Protein AF-A0A6N7AAR5-F1 (afdb_monomer_lite)

Sequence (302 aa):
MKKCPYCAELIQDEAVLCRYCGKNLPPKGDSALRIITADEFCKLPANYKPPTNDIEAIYQEQLATFQQGKWRECALPPRHGYIPRHYLDRVSLEEFLVLKEEMLRKCWEESDKTPDGMIDWLWANHSRWKNIAASDAFTALCISLGSFIRSTISSLYNRYLENLLESVLTVIPSESVMSSSSILESVEKAPAVREIPEVYRSTLIAEAKRLISMNTPYKVRKAASLAELMDEIDNLAVKIAGLLDKRHKKFSSNSPYSFIVEYTEIQKAVGEATKNDSRFSEGTRADLCLQVGKELKKRNYM

Foldseek 3Di:
DAAQPPPRDDDDQCDQADPPPRDGGDGHPCPVFPAQELVNQLDDPPPDAADVVLLVQLLVVLLVVLLVPCLLVLLDDPPDDDPDPPCPPPHDPVRLSVLLNVLSVVLCVPFPNALVRSLVVLVVCVVVQPDPSSNVSSVSSCVSSLCSDSVSSRVVLNVLLSVLSSLLLVVDDQPDQDDLVVSLVSSCVRPSLVVDPPSNNVSSSVVSNVSSVVSDDHDYRYDQPPVRLVVVLLVVLLVLLVVLVVVLVVVDPPDPLSQEDDLVNLLVSLCVSCVPPPVCDPVNSVVSSVSNVVNSVVVVHD

Radius of gyration: 29.67 Å; chains: 1; bounding box: 75×41×89 Å

pLDDT: mean 86.28, std 11.24, range [51.75, 98.25]

Secondary structure (DSSP, 8-state):
-EE-TTT--EE-TT-SB-TTT-PBPPPSS----EEEEHHHHHSPPTT----HHHHHHHHHHHHHHHHTTGGGGGGSPPTTS---TTSTTT--HHHHHHHHHHHHHHHHHHS-SSHHHHHHHHHHHGGG--SHHHHHHHHHHHHHHHTTSHHHHHHHHHHHHHHHHHHHHHHS-TT----HHHHHHHHHH-GGGGTS-HHHHHHHHHHHHHHHHHH-SEEEEPPPPHHHHHHHHHHHHHHHHHHHHHHHHHH-SS-TTTT---HHHHHHHHHHHHTT-TT--HHHHHHHHHHHHHHHHTTT--

Structure (mmCIF, N/CA/C/O backbone):
data_AF-A0A6N7AAR5-F1
#
_entry.id   AF-A0A6N7AAR5-F1
#
loop_
_atom_site.group_PDB
_atom_site.id
_atom_site.type_symbol
_atom_site.label_atom_id
_atom_site.label_alt_id
_atom_site.label_comp_id
_atom_site.label_asym_id
_atom_site.label_entity_id
_atom_site.label_seq_id
_atom_site.pdbx_PDB_ins_code
_atom_site.Cartn_x
_atom_site.Cartn_y
_atom_site.Cartn_z
_atom_site.occupancy
_atom_site.B_iso_or_equiv
_atom_site.auth_seq_id
_atom_site.auth_comp_id
_atom_site.auth_asym_id
_atom_site.auth_atom_id
_atom_site.pdbx_PDB_model_num
ATOM 1 N N . MET A 1 1 ? -40.688 -14.890 14.837 1.00 93.25 1 MET A N 1
ATOM 2 C CA . MET A 1 1 ? -40.134 -16.061 15.557 1.00 93.25 1 MET A CA 1
ATOM 3 C C . MET A 1 1 ? -38.811 -16.443 14.903 1.00 93.25 1 MET A C 1
ATOM 5 O O . MET A 1 1 ? -38.756 -16.479 13.678 1.00 93.25 1 MET A O 1
ATOM 9 N N . LYS A 1 2 ? -37.763 -16.747 15.681 1.00 93.62 2 LYS A N 1
ATOM 10 C CA . LYS A 1 2 ? -36.434 -17.163 15.182 1.00 93.62 2 LYS A CA 1
ATOM 11 C C . LYS A 1 2 ? -36.021 -18.497 15.800 1.00 93.62 2 LYS A C 1
ATOM 13 O O . LYS A 1 2 ? -36.508 -18.856 16.870 1.00 93.62 2 LYS A O 1
ATOM 18 N N . LYS A 1 3 ? -35.100 -19.221 15.161 1.00 96.38 3 LYS A N 1
ATOM 19 C CA . LYS A 1 3 ? -34.445 -20.378 15.789 1.00 96.38 3 LYS A CA 1
ATOM 20 C C . LYS A 1 3 ? -33.318 -19.912 16.706 1.00 96.38 3 LYS A C 1
ATOM 22 O O . LYS A 1 3 ? -32.538 -19.032 16.343 1.00 96.38 3 LYS A O 1
ATOM 27 N N . CYS A 1 4 ? -33.223 -20.508 17.888 1.00 96.25 4 CYS A N 1
ATOM 28 C CA . CYS A 1 4 ? -32.074 -20.343 18.767 1.00 96.25 4 CYS A CA 1
ATOM 29 C C . CYS A 1 4 ? -30.818 -20.918 18.081 1.00 96.25 4 CYS A C 1
ATOM 31 O O . CYS A 1 4 ? -30.840 -22.088 17.700 1.00 96.25 4 CYS A O 1
ATOM 33 N N . PRO A 1 5 ? -29.705 -20.170 17.962 1.00 94.38 5 PRO A N 1
ATOM 34 C CA . PRO A 1 5 ? -28.485 -20.663 17.313 1.00 94.38 5 PRO A CA 1
ATOM 35 C C . PRO A 1 5 ? -27.789 -21.784 18.101 1.00 94.38 5 PRO A C 1
ATOM 37 O O . PRO A 1 5 ? -26.930 -22.468 17.559 1.00 94.38 5 PRO A O 1
ATOM 40 N N . TYR A 1 6 ? -28.148 -21.981 19.374 1.00 96.62 6 TYR A N 1
ATOM 41 C CA . TYR A 1 6 ? -27.496 -22.961 20.244 1.00 96.62 6 TYR A CA 1
ATOM 42 C C . TYR A 1 6 ? -28.256 -24.278 20.390 1.00 96.62 6 TYR A C 1
ATOM 44 O O . TYR A 1 6 ? -27.624 -25.309 20.586 1.00 96.62 6 TYR A O 1
ATOM 52 N N . CYS A 1 7 ? -29.591 -24.251 20.361 1.00 97.50 7 CYS A N 1
ATOM 53 C CA . CYS A 1 7 ? -30.420 -25.450 20.543 1.00 97.50 7 CYS A CA 1
ATOM 54 C C . CYS A 1 7 ? -31.485 -25.640 19.457 1.00 97.50 7 CYS A C 1
ATOM 56 O O . CYS A 1 7 ? -32.299 -26.544 19.569 1.00 97.50 7 CYS A O 1
ATOM 58 N N . ALA A 1 8 ? -31.505 -24.789 18.426 1.00 97.19 8 ALA A N 1
ATOM 59 C CA . ALA A 1 8 ? -32.434 -24.825 17.292 1.00 97.19 8 ALA A CA 1
ATOM 60 C C . ALA A 1 8 ? -33.934 -24.642 17.612 1.00 97.19 8 ALA A C 1
ATOM 62 O O . ALA A 1 8 ? -34.737 -24.558 16.681 1.00 97.19 8 ALA A O 1
ATOM 63 N N . GLU A 1 9 ? -34.307 -24.494 18.883 1.00 98.25 9 GLU A N 1
ATOM 64 C CA . GLU A 1 9 ? -35.688 -24.253 19.302 1.00 98.25 9 GLU A CA 1
ATOM 65 C C . GLU A 1 9 ? -36.250 -22.915 18.814 1.00 98.25 9 GLU A C 1
ATOM 67 O O . GLU A 1 9 ? -35.534 -21.912 18.712 1.00 98.25 9 GLU A O 1
ATOM 72 N N . LEU A 1 10 ? -37.559 -22.888 18.552 1.00 97.75 10 LEU A N 1
ATOM 73 C CA . LEU A 1 10 ? -38.273 -21.684 18.135 1.00 97.75 10 LEU A CA 1
ATOM 74 C C . LEU A 1 10 ? -38.530 -20.765 19.333 1.00 97.75 10 LEU A C 1
ATOM 76 O O . LEU A 1 10 ? -39.207 -21.123 20.297 1.00 97.75 10 LEU A O 1
ATOM 80 N N . ILE A 1 11 ? -38.001 -19.552 19.246 1.00 96.88 11 ILE A N 1
ATOM 81 C CA . ILE A 1 11 ? -38.070 -18.512 20.273 1.00 96.88 11 ILE A CA 1
ATOM 82 C C . ILE A 1 11 ? -38.647 -17.219 19.682 1.00 96.88 11 ILE A C 1
ATOM 84 O O . ILE A 1 11 ? -38.654 -17.022 18.461 1.00 96.88 11 ILE A O 1
ATOM 88 N N . GLN A 1 12 ? -39.124 -16.326 20.553 1.00 96.12 12 GLN A N 1
ATOM 89 C CA . GLN A 1 12 ? -39.569 -15.000 20.126 1.00 96.12 12 GLN A CA 1
ATOM 90 C C . GLN A 1 12 ? -38.411 -14.186 19.550 1.00 96.12 12 GLN A C 1
ATOM 92 O O . GLN A 1 12 ? -37.235 -14.421 19.848 1.00 96.12 12 GLN A O 1
ATOM 97 N N . ASP A 1 13 ? -38.748 -13.248 18.676 1.00 91.56 13 ASP A N 1
ATOM 98 C CA . ASP A 1 13 ? -37.753 -12.445 17.982 1.00 91.56 13 ASP A CA 1
ATOM 99 C C . ASP A 1 13 ? -37.036 -11.511 18.955 1.00 91.56 13 ASP A C 1
ATOM 101 O O . ASP A 1 13 ? -35.810 -11.435 18.955 1.00 91.56 13 ASP A O 1
ATOM 105 N N . GLU A 1 14 ? -37.772 -10.942 19.892 1.00 92.31 14 GLU A N 1
ATOM 106 C CA . GLU A 1 14 ? -37.289 -10.016 20.910 1.00 92.31 14 GLU A CA 1
ATOM 107 C C . GLU A 1 14 ? -36.557 -10.727 22.066 1.00 92.31 14 GLU A C 1
ATOM 109 O O . GLU A 1 14 ? -36.054 -10.079 22.981 1.00 92.31 14 GLU A O 1
ATOM 114 N N . ALA A 1 15 ? -36.465 -12.064 22.052 1.00 93.94 15 ALA A N 1
ATOM 115 C CA . ALA A 1 15 ? -35.818 -12.816 23.122 1.00 93.94 15 ALA A CA 1
ATOM 116 C C . ALA A 1 15 ? -34.311 -12.500 23.212 1.00 93.94 15 ALA A C 1
ATOM 118 O O . ALA A 1 15 ? -33.563 -12.696 22.243 1.00 93.94 15 ALA A O 1
ATOM 119 N N . VAL A 1 16 ? -33.882 -12.084 24.411 1.00 94.12 16 VAL A N 1
ATOM 120 C CA . VAL A 1 16 ? -32.474 -11.886 24.818 1.00 94.12 16 VAL A CA 1
ATOM 121 C C . VAL A 1 16 ? -31.848 -13.141 25.432 1.00 94.12 16 VAL A C 1
ATOM 123 O O . VAL A 1 16 ? -30.638 -13.324 25.369 1.00 94.12 16 VAL A O 1
ATOM 126 N N . LEU A 1 17 ? -32.667 -14.050 25.964 1.00 96.69 17 LEU A N 1
ATOM 127 C CA . LEU A 1 17 ? -32.253 -15.331 26.535 1.00 96.69 17 LEU A CA 1
ATOM 128 C C . LEU A 1 17 ? -33.124 -16.445 25.949 1.00 96.69 17 LEU A C 1
ATOM 130 O O . LEU A 1 17 ? -34.341 -16.295 25.818 1.00 96.69 17 LEU A O 1
ATOM 134 N N . CYS A 1 18 ? -32.525 -17.580 25.593 1.00 97.56 18 CYS A N 1
ATOM 135 C CA . CYS A 1 18 ? -33.296 -18.738 25.160 1.00 97.56 18 CYS A CA 1
ATOM 136 C C . CYS A 1 18 ? -33.948 -19.424 26.367 1.00 97.56 18 CYS A C 1
ATOM 138 O O . CYS A 1 18 ? -33.247 -19.979 27.209 1.00 97.56 18 CYS A O 1
ATOM 140 N N . ARG A 1 19 ? -35.286 -19.477 26.407 1.00 97.62 19 ARG A N 1
ATOM 141 C CA . ARG A 1 19 ? -36.030 -20.159 27.485 1.00 97.62 19 ARG A CA 1
ATOM 142 C C . ARG A 1 19 ? -35.740 -21.660 27.616 1.00 97.62 19 ARG A C 1
ATOM 144 O O . ARG A 1 19 ? -36.030 -22.233 28.654 1.00 97.62 19 ARG A O 1
ATOM 151 N N . TYR A 1 20 ? -35.215 -22.290 26.563 1.00 97.81 20 TYR A N 1
ATOM 152 C CA . TYR A 1 20 ? -34.985 -23.736 26.525 1.00 97.81 20 TYR A CA 1
ATOM 153 C C . TYR A 1 20 ? -33.575 -24.123 26.969 1.00 97.81 20 TYR A C 1
ATOM 155 O O . TYR A 1 20 ? -33.419 -25.049 27.752 1.00 97.81 20 TYR A O 1
ATOM 163 N N . CYS A 1 21 ? -32.541 -23.427 26.485 1.00 97.56 21 CYS A N 1
ATOM 164 C CA . CYS A 1 21 ? -31.151 -23.755 26.825 1.00 97.56 21 CYS A CA 1
ATOM 165 C C . CYS A 1 21 ? -30.501 -22.786 27.821 1.00 97.56 21 CYS A C 1
ATOM 167 O O . CYS A 1 21 ? -29.350 -22.993 28.194 1.00 97.56 21 CYS A O 1
ATOM 169 N N . GLY A 1 22 ? -31.187 -21.704 28.206 1.00 96.81 22 GLY A N 1
ATOM 170 C CA . GLY A 1 22 ? -30.688 -20.707 29.156 1.00 96.81 22 GLY A CA 1
ATOM 171 C C . GLY A 1 22 ? -29.514 -19.859 28.654 1.00 96.81 22 GLY A C 1
ATOM 172 O O . GLY A 1 22 ? -28.973 -19.068 29.418 1.00 96.81 22 GLY A O 1
ATOM 173 N N . LYS A 1 23 ? -29.091 -19.997 27.390 1.00 95.75 23 LYS A N 1
ATOM 174 C CA . LYS A 1 23 ? -28.003 -19.185 26.824 1.00 95.75 23 LYS A CA 1
ATOM 175 C C . LYS A 1 23 ? -28.505 -17.800 26.410 1.00 95.75 23 LYS A C 1
ATOM 177 O O . LYS A 1 23 ? -29.587 -17.678 25.827 1.00 95.75 23 LYS A O 1
ATOM 182 N N . ASN A 1 24 ? -27.686 -16.777 26.663 1.00 95.12 24 ASN A N 1
ATOM 183 C CA . ASN A 1 24 ? -27.886 -15.434 26.117 1.00 95.12 24 ASN A CA 1
ATOM 184 C C . ASN A 1 24 ? -27.806 -15.487 24.593 1.00 95.12 24 ASN A C 1
ATOM 186 O O . ASN A 1 24 ? -26.889 -16.077 24.024 1.00 95.12 24 ASN A O 1
ATOM 190 N N . LEU A 1 25 ? -28.791 -14.889 23.941 1.00 90.06 25 LEU A N 1
ATOM 191 C CA . LEU A 1 25 ? -28.856 -14.785 22.497 1.00 90.06 25 LEU A CA 1
ATOM 192 C C . LEU A 1 25 ? -28.074 -13.548 22.062 1.00 90.06 25 LEU A C 1
ATOM 194 O O . LEU A 1 25 ? -28.125 -12.529 22.754 1.00 90.06 25 LEU A O 1
ATOM 198 N N . PRO A 1 26 ? -27.383 -13.598 20.912 1.00 82.19 26 PRO A N 1
ATOM 199 C CA . PRO A 1 26 ? -26.814 -12.388 20.345 1.00 82.19 26 PRO A CA 1
ATOM 200 C C . PRO A 1 26 ? -27.944 -11.359 20.139 1.00 82.19 26 PRO A C 1
ATOM 202 O O . PRO A 1 26 ? -29.040 -11.754 19.707 1.00 82.19 26 PRO A O 1
ATOM 205 N N . PRO A 1 27 ? -27.720 -10.076 20.487 1.00 79.00 27 PRO A N 1
ATOM 206 C CA . PRO A 1 27 ? -28.726 -9.027 20.364 1.00 79.00 27 PRO A CA 1
ATOM 207 C C . PRO A 1 27 ? -29.306 -9.028 18.948 1.00 79.00 27 PRO A C 1
ATOM 209 O O . PRO A 1 27 ? -28.586 -9.123 17.953 1.00 79.00 27 PRO A O 1
ATOM 212 N N . LYS A 1 28 ? -30.638 -9.029 18.856 1.00 68.31 28 LYS A N 1
ATOM 213 C CA . LYS A 1 28 ? -31.327 -9.142 17.573 1.00 68.31 28 LYS A CA 1
ATOM 214 C C . LYS A 1 28 ? -31.441 -7.752 16.957 1.00 68.31 28 LYS A C 1
ATOM 216 O O . LYS A 1 28 ? -32.101 -6.896 17.524 1.00 68.31 28 LYS A O 1
ATOM 221 N N . GLY A 1 29 ? -30.818 -7.539 15.803 1.00 56.38 29 GLY A N 1
ATOM 222 C CA . GLY A 1 29 ? -30.985 -6.305 15.025 1.00 56.38 29 GLY A CA 1
ATOM 223 C C . GLY A 1 29 ? -29.989 -5.193 15.351 1.00 56.38 29 GLY A C 1
ATOM 224 O O . GLY A 1 29 ? -29.635 -4.454 14.444 1.00 56.38 29 GLY A O 1
ATOM 225 N N . ASP A 1 30 ? -29.411 -5.174 16.551 1.00 51.75 30 ASP A N 1
ATOM 226 C CA . ASP A 1 30 ? -28.080 -4.600 16.727 1.00 51.75 30 ASP A CA 1
ATOM 227 C C . ASP A 1 30 ? -27.083 -5.682 16.324 1.00 51.75 30 ASP A C 1
ATOM 229 O O . ASP A 1 30 ? -26.496 -6.372 17.159 1.00 51.75 30 ASP A O 1
ATOM 233 N N . SER A 1 31 ? -26.887 -5.857 15.014 1.00 55.81 31 SER A N 1
ATOM 234 C CA . SER A 1 31 ? -25.568 -6.249 14.525 1.00 55.81 31 SER A CA 1
ATOM 235 C C . SER A 1 31 ? -24.626 -5.210 15.111 1.00 55.81 31 SER A C 1
ATOM 237 O O . SER A 1 31 ? -24.536 -4.126 14.540 1.00 55.81 31 SER A O 1
ATOM 239 N N . ALA A 1 32 ? -24.102 -5.474 16.317 1.00 57.59 32 ALA A N 1
ATOM 240 C CA . ALA A 1 32 ? -23.362 -4.516 17.121 1.00 57.59 32 ALA A CA 1
ATOM 241 C C . ALA A 1 32 ? -22.395 -3.846 16.166 1.00 57.59 32 ALA A C 1
ATOM 243 O O . ALA A 1 32 ? -21.513 -4.543 15.661 1.00 57.59 32 ALA A O 1
ATOM 244 N N . LEU A 1 33 ? -22.702 -2.587 15.803 1.00 65.38 33 LEU A N 1
ATOM 245 C CA . LEU A 1 33 ? -22.064 -1.889 14.6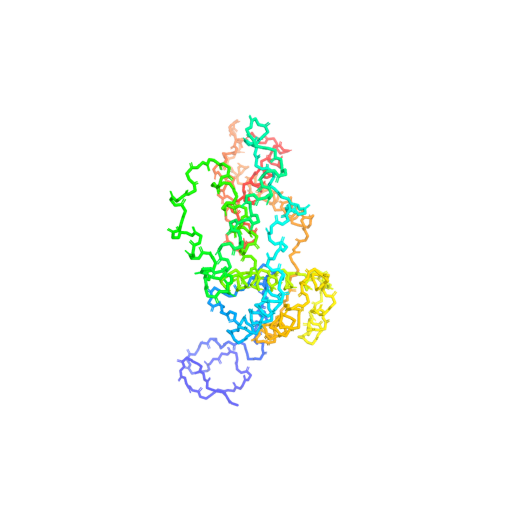89 1.00 65.38 33 LEU A CA 1
ATOM 246 C C . LEU A 1 33 ? -20.593 -2.167 14.843 1.00 65.38 33 LEU A C 1
ATOM 248 O O . LEU A 1 33 ? -20.027 -1.771 15.866 1.00 65.38 33 LEU A O 1
ATOM 252 N N . ARG A 1 34 ? -20.019 -2.947 13.920 1.00 71.38 34 ARG A N 1
ATOM 253 C CA . ARG A 1 34 ? -18.631 -3.346 14.083 1.00 71.38 34 ARG A CA 1
ATOM 254 C C . ARG A 1 34 ? -17.871 -2.032 14.051 1.00 71.38 34 ARG A C 1
ATOM 256 O O . ARG A 1 34 ? -17.893 -1.325 13.042 1.00 71.38 34 ARG A O 1
ATOM 263 N N . ILE A 1 35 ? -17.325 -1.649 15.201 1.00 69.44 35 ILE A N 1
ATOM 264 C CA . ILE A 1 35 ? -16.468 -0.482 15.289 1.00 69.44 35 ILE A CA 1
ATOM 265 C C . ILE A 1 35 ? -15.196 -0.943 14.613 1.00 69.44 35 ILE A C 1
ATOM 267 O O . ILE A 1 35 ? -14.463 -1.760 15.165 1.00 69.44 35 ILE A O 1
ATOM 271 N N . ILE A 1 36 ? -15.018 -0.502 13.378 1.00 73.69 36 ILE A N 1
ATOM 272 C CA . ILE A 1 36 ? -13.790 -0.735 12.644 1.00 73.69 36 ILE A CA 1
ATOM 273 C C . ILE A 1 36 ? -12.908 0.466 12.920 1.00 73.69 36 ILE A C 1
ATOM 275 O O . ILE A 1 36 ? -13.344 1.620 12.836 1.00 73.69 36 ILE A O 1
ATOM 279 N N . THR A 1 37 ? -11.684 0.183 13.339 1.00 77.75 37 THR A N 1
ATOM 280 C CA . THR A 1 37 ? -10.680 1.228 13.504 1.00 77.75 37 THR A CA 1
ATOM 281 C C . THR A 1 37 ? -10.337 1.827 12.142 1.00 77.75 37 THR A C 1
ATOM 283 O O . THR A 1 37 ? -10.429 1.151 11.121 1.00 77.75 37 THR A O 1
ATOM 286 N N . ALA A 1 38 ? -9.921 3.093 12.101 1.00 77.12 38 ALA A N 1
ATOM 287 C CA . ALA A 1 38 ? -9.427 3.690 10.859 1.00 77.12 38 ALA A CA 1
ATOM 288 C C . ALA A 1 38 ? -8.348 2.812 10.185 1.00 77.12 38 ALA A C 1
ATOM 290 O O . ALA A 1 38 ? -8.405 2.596 8.983 1.00 77.12 38 ALA A O 1
ATOM 291 N N . ASP A 1 39 ? -7.442 2.222 10.973 1.00 76.88 39 ASP A N 1
ATOM 292 C CA . ASP A 1 39 ? -6.395 1.317 10.479 1.00 76.88 39 ASP A CA 1
ATOM 293 C C . ASP A 1 39 ? -6.956 0.061 9.789 1.00 76.88 39 ASP A C 1
ATOM 295 O O . ASP A 1 39 ? -6.526 -0.295 8.694 1.00 76.88 39 ASP A O 1
ATOM 299 N N . GLU A 1 40 ? -7.959 -0.588 10.386 1.00 80.06 40 GLU A N 1
ATOM 300 C CA . GLU A 1 40 ? -8.629 -1.741 9.772 1.00 80.06 40 GLU A CA 1
ATOM 301 C C . GLU A 1 40 ? -9.448 -1.363 8.527 1.00 80.06 40 GLU A C 1
ATOM 303 O O . GLU A 1 40 ? -9.661 -2.213 7.668 1.00 80.06 40 GLU A O 1
ATOM 308 N N . PHE A 1 41 ? -9.935 -0.121 8.429 1.00 82.62 41 PHE A N 1
ATOM 309 C CA . PHE A 1 41 ? -10.701 0.350 7.272 1.00 82.62 41 PHE A CA 1
ATOM 310 C C . PHE A 1 41 ? -9.803 0.652 6.065 1.00 82.62 41 PHE A C 1
ATOM 312 O O . PHE A 1 41 ? -10.195 0.387 4.930 1.00 82.62 41 PHE A O 1
ATOM 319 N N . CYS A 1 42 ? -8.608 1.200 6.302 1.00 82.81 42 CYS A N 1
ATOM 320 C CA . CYS A 1 42 ? -7.668 1.565 5.239 1.00 82.81 42 CYS A CA 1
ATOM 321 C C . CYS A 1 42 ? -6.933 0.361 4.645 1.00 82.81 42 CYS A C 1
ATOM 323 O O . CYS A 1 42 ? -6.470 0.427 3.509 1.00 82.81 42 CYS A O 1
ATOM 325 N N . LYS A 1 43 ? -6.802 -0.729 5.409 1.00 87.06 43 LYS A N 1
ATOM 326 C CA . LYS A 1 43 ? -6.076 -1.924 4.978 1.00 87.06 43 LYS A CA 1
ATOM 327 C C . LYS A 1 43 ? -6.973 -2.843 4.170 1.00 87.06 43 LYS A C 1
ATOM 329 O O . LYS A 1 43 ? -8.058 -3.232 4.606 1.00 87.06 43 LYS A O 1
ATOM 334 N N . LEU A 1 44 ? -6.477 -3.259 3.010 1.00 88.00 44 LEU A N 1
ATOM 335 C CA . LEU A 1 44 ? -7.136 -4.305 2.246 1.00 88.00 44 LEU A CA 1
ATOM 336 C C . LEU A 1 44 ? -7.145 -5.613 3.058 1.00 88.00 44 LEU A C 1
ATOM 338 O O . LEU A 1 44 ? -6.169 -5.926 3.748 1.00 88.00 44 LEU A O 1
ATOM 342 N N . PRO A 1 45 ? -8.229 -6.408 2.992 1.00 87.00 45 PRO A N 1
ATOM 343 C CA . PRO A 1 45 ? -8.244 -7.737 3.591 1.00 87.00 45 PRO A CA 1
ATOM 344 C C . PRO A 1 45 ? -7.043 -8.569 3.126 1.00 87.00 45 PRO A C 1
ATOM 346 O O . PRO A 1 45 ? -6.681 -8.529 1.955 1.00 87.00 45 PRO A O 1
ATOM 349 N N . ALA A 1 46 ? -6.461 -9.393 4.000 1.00 86.25 46 ALA A N 1
ATOM 350 C CA . ALA A 1 46 ? -5.284 -10.204 3.651 1.00 86.25 46 ALA A CA 1
ATOM 351 C C . ALA A 1 46 ? -5.513 -11.159 2.458 1.00 86.25 46 ALA A C 1
ATOM 353 O O . ALA A 1 46 ? -4.570 -11.578 1.794 1.00 86.25 46 ALA A O 1
ATOM 354 N N . ASN A 1 47 ? -6.770 -11.517 2.185 1.00 89.56 47 ASN A N 1
ATOM 355 C CA . ASN A 1 47 ? -7.194 -12.347 1.059 1.00 89.56 47 ASN A CA 1
ATOM 356 C C . ASN A 1 47 ? -7.781 -11.540 -0.112 1.00 89.56 47 ASN A C 1
ATOM 358 O O . ASN A 1 47 ? -8.357 -12.135 -1.027 1.00 89.56 47 ASN A O 1
ATOM 362 N N . TYR A 1 48 ? -7.692 -10.210 -0.070 1.00 93.06 48 TYR A N 1
ATOM 363 C CA . TYR A 1 48 ? -8.147 -9.353 -1.149 1.00 93.06 48 TYR A CA 1
ATOM 364 C C . TYR A 1 48 ? -7.359 -9.656 -2.422 1.00 93.06 48 TYR A C 1
ATOM 366 O O . TYR A 1 48 ? -6.129 -9.724 -2.423 1.00 93.06 48 TYR A O 1
ATOM 374 N N . LYS A 1 49 ? -8.095 -9.845 -3.515 1.00 93.50 49 LYS A N 1
ATOM 375 C CA . LYS A 1 49 ? -7.540 -9.995 -4.854 1.00 93.50 49 LYS A CA 1
ATOM 376 C C . LYS A 1 49 ? -8.132 -8.885 -5.714 1.00 93.50 49 LYS A C 1
ATOM 378 O O . LYS A 1 49 ? -9.362 -8.810 -5.772 1.00 93.50 49 LYS A O 1
ATOM 383 N N . PRO A 1 50 ? -7.305 -8.048 -6.360 1.00 93.25 50 PRO A N 1
ATOM 384 C CA . PRO A 1 50 ? -7.822 -7.006 -7.230 1.00 93.25 50 PRO A CA 1
ATOM 385 C C . PRO A 1 50 ? -8.621 -7.625 -8.388 1.00 93.25 50 PRO A C 1
ATOM 387 O O . PRO A 1 50 ? -8.298 -8.742 -8.820 1.00 93.25 50 PRO A O 1
ATOM 390 N N . PRO A 1 51 ? -9.657 -6.937 -8.899 1.00 95.50 51 PRO A N 1
ATOM 391 C CA . PRO A 1 51 ? -10.467 -7.452 -9.996 1.00 95.50 51 PRO A CA 1
ATOM 392 C C . PRO A 1 51 ? -9.600 -7.713 -11.235 1.00 95.50 51 PRO A C 1
ATOM 394 O O . PRO A 1 51 ? -9.070 -6.790 -11.847 1.00 95.50 51 PRO A O 1
ATOM 397 N N . THR A 1 52 ? -9.439 -8.983 -11.620 1.00 95.50 52 THR A N 1
ATOM 398 C CA . THR A 1 52 ? -8.512 -9.375 -12.699 1.00 95.50 52 THR A CA 1
ATOM 399 C C . THR A 1 52 ? -8.854 -8.714 -14.033 1.00 95.50 52 THR A C 1
ATOM 401 O O . THR A 1 52 ? -7.947 -8.329 -14.763 1.00 95.50 52 THR A O 1
ATOM 404 N N . ASN A 1 53 ? -10.144 -8.528 -14.325 1.00 96.69 53 ASN A N 1
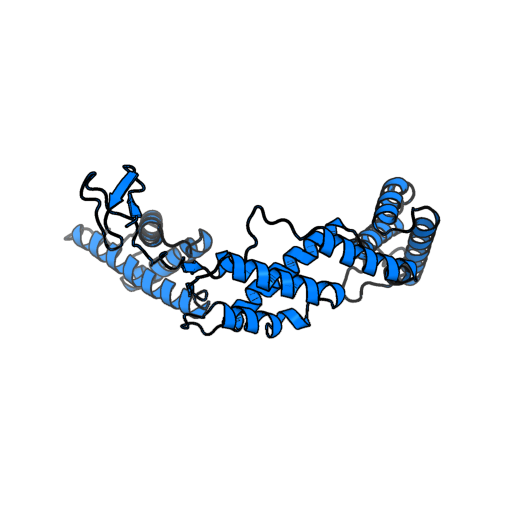ATOM 405 C CA . ASN A 1 53 ? -10.593 -7.859 -15.546 1.00 96.69 53 ASN A CA 1
ATOM 406 C C . ASN A 1 53 ? -10.188 -6.378 -15.577 1.00 96.69 53 ASN A C 1
ATOM 408 O O . ASN A 1 53 ? -9.790 -5.894 -16.630 1.00 96.69 53 ASN A O 1
ATOM 412 N N . ASP A 1 54 ? -10.238 -5.681 -14.437 1.00 95.31 54 ASP A N 1
ATOM 413 C CA . ASP A 1 54 ? -9.836 -4.272 -14.349 1.00 95.31 54 ASP A CA 1
ATOM 414 C C . ASP A 1 54 ? -8.321 -4.138 -14.523 1.00 95.31 54 ASP A C 1
ATOM 416 O O . ASP A 1 54 ? -7.853 -3.286 -15.273 1.00 95.31 54 ASP A O 1
ATOM 420 N N . ILE A 1 55 ? -7.549 -5.022 -13.878 1.00 95.81 55 ILE A N 1
ATOM 421 C CA . ILE A 1 55 ? -6.090 -5.068 -14.038 1.00 95.81 55 ILE A CA 1
ATOM 422 C C . ILE A 1 55 ? -5.710 -5.344 -15.494 1.00 95.81 55 ILE A C 1
ATOM 424 O O . ILE A 1 55 ? -4.818 -4.685 -16.025 1.00 95.81 55 ILE A O 1
ATOM 428 N N . GLU A 1 56 ? -6.392 -6.286 -16.150 1.00 96.06 56 GLU A N 1
ATOM 429 C CA . GLU A 1 56 ? -6.147 -6.584 -17.560 1.00 96.06 56 GLU A CA 1
ATOM 430 C C . GLU A 1 56 ? -6.530 -5.403 -18.455 1.00 96.06 56 GLU A C 1
ATOM 432 O O . GLU A 1 56 ? -5.764 -5.054 -19.344 1.00 96.06 56 GLU A O 1
ATOM 437 N N . ALA A 1 57 ? -7.659 -4.736 -18.204 1.00 96.38 57 ALA A N 1
ATOM 438 C CA . ALA A 1 57 ? -8.066 -3.560 -18.970 1.00 96.38 57 ALA A CA 1
ATOM 439 C C . ALA A 1 57 ? -7.040 -2.418 -18.859 1.00 96.38 57 ALA A C 1
ATOM 441 O O . ALA A 1 57 ? -6.623 -1.870 -19.880 1.00 96.38 57 ALA A O 1
ATOM 442 N N . ILE A 1 58 ? -6.570 -2.120 -17.641 1.00 95.94 58 ILE A N 1
ATOM 443 C CA . ILE A 1 58 ? -5.514 -1.125 -17.394 1.00 95.94 58 ILE A CA 1
ATOM 444 C C . ILE A 1 58 ? -4.226 -1.522 -18.124 1.00 95.94 58 ILE A C 1
ATOM 446 O O . ILE A 1 58 ? -3.602 -0.684 -18.775 1.00 95.94 58 ILE A O 1
ATOM 450 N N . TYR A 1 59 ? -3.834 -2.797 -18.046 1.00 95.94 59 TYR A N 1
ATOM 451 C CA . TYR A 1 59 ? -2.652 -3.307 -18.738 1.00 95.94 59 TYR A CA 1
ATOM 452 C C . TYR A 1 59 ? -2.767 -3.152 -20.255 1.00 95.94 59 TYR A C 1
ATOM 454 O O . TYR A 1 59 ? -1.834 -2.657 -20.879 1.00 95.94 59 TYR A O 1
ATOM 462 N N . GLN A 1 60 ? -3.905 -3.515 -20.849 1.00 96.00 60 GLN A N 1
ATOM 463 C CA . GLN A 1 60 ? -4.122 -3.403 -22.292 1.00 96.00 60 GLN A CA 1
ATOM 464 C C . GLN A 1 60 ? -4.126 -1.944 -22.765 1.00 96.00 60 GLN A C 1
ATOM 466 O O . GLN A 1 60 ? -3.538 -1.638 -23.802 1.00 96.00 60 GLN A O 1
ATOM 471 N N . GLU A 1 61 ? -4.715 -1.019 -22.000 1.00 95.31 61 GLU A N 1
ATOM 472 C CA . GLU A 1 61 ? -4.656 0.414 -22.311 1.00 95.31 61 GLU A CA 1
ATOM 473 C C . GLU A 1 61 ? -3.212 0.934 -22.259 1.00 95.31 61 GLU A C 1
ATOM 475 O O . GLU A 1 61 ? -2.736 1.592 -23.191 1.00 95.31 61 GLU A O 1
ATOM 480 N N . GLN A 1 62 ? -2.473 0.584 -21.203 1.00 93.88 62 GLN A N 1
ATOM 481 C CA . GLN A 1 62 ? -1.067 0.954 -21.088 1.00 93.88 62 GLN A CA 1
ATOM 482 C C . GLN A 1 62 ? -0.229 0.348 -22.216 1.00 93.88 62 GLN A C 1
ATOM 484 O O . GLN A 1 62 ? 0.548 1.077 -22.831 1.00 93.88 62 GLN A O 1
ATOM 489 N N . LEU A 1 63 ? -0.429 -0.929 -22.543 1.00 94.25 63 LEU A N 1
ATOM 490 C CA . LEU A 1 63 ? 0.246 -1.624 -23.636 1.00 94.25 63 LEU A CA 1
ATOM 491 C C . LEU A 1 63 ? -0.039 -0.962 -24.987 1.00 94.25 63 LEU A C 1
ATOM 493 O O . LEU A 1 63 ? 0.890 -0.766 -25.766 1.00 94.25 63 LEU A O 1
ATOM 497 N N . ALA A 1 64 ? -1.281 -0.551 -25.251 1.00 95.25 64 ALA A N 1
ATOM 498 C CA . ALA A 1 64 ? -1.631 0.157 -26.478 1.00 95.25 64 ALA A CA 1
ATOM 499 C C . ALA A 1 64 ? -0.863 1.484 -26.599 1.00 95.25 64 ALA A C 1
ATOM 501 O O . ALA A 1 64 ? -0.253 1.756 -27.635 1.00 95.25 64 ALA A O 1
ATOM 502 N N . THR A 1 65 ? -0.813 2.286 -25.527 1.00 93.06 65 THR A N 1
ATOM 503 C CA . THR A 1 65 ? -0.012 3.528 -25.528 1.00 93.06 65 THR A CA 1
ATOM 504 C C . THR A 1 65 ? 1.484 3.241 -25.662 1.00 93.06 65 THR A C 1
ATOM 506 O O . THR A 1 65 ? 2.203 3.949 -26.367 1.00 93.06 65 THR A O 1
ATOM 509 N N . PHE A 1 66 ? 1.955 2.166 -25.030 1.00 92.19 66 PHE A N 1
ATOM 510 C CA . PHE A 1 66 ? 3.333 1.705 -25.102 1.00 92.19 66 PHE A CA 1
ATOM 511 C C . PHE A 1 66 ? 3.711 1.353 -26.546 1.00 92.19 66 PHE A C 1
ATOM 513 O O . PHE A 1 66 ? 4.682 1.901 -27.067 1.00 92.19 66 PHE A O 1
ATOM 520 N N . GLN A 1 67 ? 2.886 0.562 -27.238 1.00 92.56 67 GLN A N 1
ATOM 521 C CA . GLN A 1 67 ? 3.045 0.173 -28.645 1.00 92.56 67 GLN A CA 1
ATOM 522 C C . GLN A 1 67 ? 2.988 1.349 -29.627 1.00 92.56 67 GLN A C 1
ATOM 524 O O . GLN A 1 67 ? 3.630 1.299 -30.675 1.00 92.56 67 GLN A O 1
ATOM 529 N N . GLN A 1 68 ? 2.303 2.438 -29.273 1.00 94.94 68 GLN A N 1
ATOM 530 C CA . GLN A 1 68 ? 2.294 3.689 -30.043 1.00 94.94 68 GLN A CA 1
ATOM 531 C C . GLN A 1 68 ? 3.595 4.505 -29.909 1.00 94.94 68 GLN A C 1
ATOM 533 O O . GLN A 1 68 ? 3.707 5.592 -30.470 1.00 94.94 68 GLN A O 1
ATOM 538 N N . GLY A 1 69 ? 4.600 3.982 -29.200 1.00 93.00 69 GLY A N 1
ATOM 539 C CA . GLY A 1 69 ? 5.929 4.581 -29.090 1.00 93.00 69 GLY A CA 1
ATOM 540 C C . GLY A 1 69 ? 6.222 5.215 -27.735 1.00 93.00 69 GLY A C 1
ATOM 541 O O . GLY A 1 69 ? 7.338 5.695 -27.538 1.00 93.00 69 GLY A O 1
ATOM 542 N N . LYS A 1 70 ? 5.282 5.169 -26.778 1.00 90.75 70 LYS A N 1
ATOM 543 C CA . LYS A 1 70 ? 5.499 5.677 -25.414 1.00 90.75 70 LYS A CA 1
ATOM 544 C C . LYS A 1 70 ? 6.636 4.954 -24.690 1.00 90.75 70 LYS A C 1
ATOM 546 O O . LYS A 1 70 ? 7.264 5.539 -23.816 1.00 90.75 70 LYS A O 1
ATOM 551 N N . TRP A 1 71 ? 6.982 3.733 -25.107 1.00 91.75 71 TRP A N 1
ATOM 552 C CA . TRP A 1 71 ? 8.172 3.038 -24.613 1.00 91.75 71 TRP A CA 1
ATOM 553 C C . TRP A 1 71 ? 9.449 3.868 -24.757 1.00 91.75 71 TRP A C 1
ATOM 555 O O . TRP A 1 71 ? 10.319 3.779 -23.902 1.00 91.75 71 TRP A O 1
ATOM 565 N N . ARG A 1 72 ? 9.558 4.735 -25.774 1.00 91.69 72 ARG A N 1
ATOM 566 C CA . ARG A 1 72 ? 10.728 5.609 -25.971 1.00 91.69 72 ARG A CA 1
ATOM 567 C C . ARG A 1 72 ? 10.925 6.597 -24.824 1.00 91.69 72 ARG A C 1
ATOM 569 O O . ARG A 1 72 ? 12.055 6.983 -24.545 1.00 91.69 72 ARG A O 1
ATOM 576 N N . GLU A 1 73 ? 9.861 6.962 -24.110 1.00 90.50 73 GLU A N 1
ATOM 577 C CA . GLU A 1 73 ? 9.967 7.800 -22.912 1.00 90.50 73 GLU A CA 1
ATOM 578 C C . GLU A 1 73 ? 10.758 7.103 -21.798 1.00 90.50 73 GLU A C 1
ATOM 580 O O . GLU A 1 73 ? 11.392 7.778 -20.991 1.00 90.50 73 GLU A O 1
ATOM 585 N N . CYS A 1 74 ? 10.816 5.764 -21.788 1.00 88.62 74 CYS A N 1
ATOM 586 C CA . CYS A 1 74 ? 11.656 5.016 -20.855 1.00 88.62 74 CYS A CA 1
ATOM 587 C C . CYS A 1 74 ? 13.153 5.258 -21.089 1.00 88.62 74 CYS A C 1
ATOM 589 O O . CYS A 1 74 ? 13.932 5.004 -20.173 1.00 88.62 74 CYS A O 1
ATOM 591 N N . ALA A 1 75 ? 13.577 5.753 -22.262 1.00 86.88 75 ALA A N 1
ATOM 592 C CA . ALA A 1 75 ? 14.964 6.150 -22.516 1.00 86.88 75 ALA A CA 1
ATOM 593 C C . ALA A 1 75 ? 15.315 7.488 -21.847 1.00 86.88 75 ALA A C 1
ATOM 595 O O . ALA A 1 75 ? 16.464 7.686 -21.453 1.00 86.88 75 ALA A O 1
ATOM 596 N N . LEU A 1 76 ? 14.332 8.369 -21.630 1.00 86.00 76 LEU A N 1
ATOM 597 C CA . LEU A 1 76 ? 14.551 9.694 -21.053 1.00 86.00 76 LEU A CA 1
ATOM 598 C C . LEU A 1 76 ? 15.117 9.606 -19.622 1.00 86.00 76 LEU A C 1
ATOM 600 O O . LEU A 1 76 ? 14.899 8.609 -18.917 1.00 86.00 76 LEU A O 1
ATOM 604 N N . PRO A 1 77 ? 15.862 10.629 -19.168 1.00 78.44 77 PRO A N 1
ATOM 605 C CA . PRO A 1 77 ? 16.285 10.709 -17.779 1.00 78.44 77 PRO A CA 1
ATOM 606 C C . PRO A 1 77 ? 15.049 10.743 -16.861 1.00 78.44 77 PRO A C 1
ATOM 608 O O . PRO A 1 77 ? 14.061 11.412 -17.188 1.00 78.44 77 PRO A O 1
ATOM 611 N N . PRO A 1 78 ? 15.064 10.042 -15.713 1.00 70.62 78 PRO A N 1
ATOM 612 C CA . PRO A 1 78 ? 13.936 10.076 -14.794 1.00 70.62 78 PRO A CA 1
ATOM 613 C C . PRO A 1 78 ? 13.704 11.516 -14.324 1.00 70.62 78 PRO A C 1
ATOM 615 O O . PRO A 1 78 ? 14.632 12.171 -13.853 1.00 70.62 78 PRO A O 1
ATOM 618 N N . ARG A 1 79 ? 12.460 12.013 -14.407 1.00 66.19 79 ARG A N 1
ATOM 619 C CA . ARG A 1 79 ? 12.116 13.377 -13.949 1.00 66.19 79 ARG A CA 1
ATOM 620 C C . ARG A 1 79 ? 12.471 13.600 -12.473 1.00 66.19 79 ARG A C 1
ATOM 622 O O . ARG A 1 79 ? 12.805 14.713 -12.083 1.00 66.19 79 ARG A O 1
ATOM 629 N N . HIS A 1 80 ? 12.438 12.527 -11.681 1.00 59.38 80 HIS A N 1
ATOM 630 C CA . HIS A 1 80 ? 12.785 12.503 -10.265 1.00 59.38 80 HIS A CA 1
ATOM 631 C C . HIS A 1 80 ? 13.501 11.185 -9.925 1.00 59.38 80 HIS A C 1
ATOM 633 O O . HIS A 1 80 ? 12.899 10.292 -9.335 1.00 59.38 80 HIS A O 1
ATOM 639 N N . GLY A 1 81 ? 14.761 10.993 -10.329 1.00 60.53 81 GLY A N 1
ATOM 640 C CA . GLY A 1 81 ? 15.467 9.784 -9.894 1.00 60.53 81 GLY A CA 1
ATOM 641 C C . GLY A 1 81 ? 16.795 9.465 -10.565 1.00 60.53 81 GLY A C 1
ATOM 642 O O . GLY A 1 81 ? 16.999 9.737 -11.739 1.00 60.53 81 GLY A O 1
ATOM 643 N N . TYR A 1 82 ? 17.658 8.852 -9.751 1.00 60.00 82 TYR A N 1
ATOM 644 C CA . TYR A 1 82 ? 18.859 8.079 -10.076 1.00 60.00 82 TYR A CA 1
ATOM 645 C C . TYR A 1 82 ? 19.685 8.580 -11.272 1.00 60.00 82 TYR A C 1
ATOM 647 O O . TYR A 1 82 ? 19.611 8.049 -12.377 1.00 60.00 82 TYR A O 1
ATOM 655 N N . ILE A 1 83 ? 20.545 9.566 -11.006 1.00 63.03 83 ILE A N 1
ATOM 656 C CA . ILE A 1 83 ? 21.783 9.737 -11.770 1.00 63.03 83 ILE A CA 1
ATOM 657 C C . ILE A 1 83 ? 22.779 8.790 -11.105 1.00 63.03 83 ILE A C 1
ATOM 659 O O . ILE A 1 83 ? 23.110 9.005 -9.930 1.00 63.03 83 ILE A O 1
ATOM 663 N N . PRO A 1 84 ? 23.203 7.705 -11.760 1.00 61.44 84 PRO A N 1
ATOM 664 C CA . PRO A 1 84 ? 24.025 6.735 -11.069 1.00 61.44 84 PRO A CA 1
ATOM 665 C C . PRO A 1 84 ? 25.382 7.384 -10.749 1.00 61.44 84 PRO A C 1
ATOM 667 O O . PRO A 1 84 ? 25.969 8.106 -11.557 1.00 61.44 84 PRO A O 1
ATOM 670 N N . ARG A 1 85 ? 25.864 7.199 -9.516 1.00 60.72 85 ARG A N 1
ATOM 671 C CA . ARG A 1 85 ? 26.974 8.001 -8.960 1.00 60.72 85 ARG A CA 1
ATOM 672 C C . ARG A 1 85 ? 28.322 7.762 -9.648 1.00 60.72 85 ARG A C 1
ATOM 674 O O . ARG A 1 85 ? 29.213 8.589 -9.511 1.00 60.72 85 ARG A O 1
ATOM 681 N N . HIS A 1 86 ? 28.469 6.654 -10.373 1.00 57.84 86 HIS A N 1
ATOM 682 C CA . HIS A 1 86 ? 29.738 6.196 -10.947 1.00 57.84 86 HIS A CA 1
ATOM 683 C C . HIS A 1 86 ? 29.939 6.564 -12.428 1.00 57.84 86 HIS A C 1
ATOM 685 O O . HIS A 1 86 ? 30.930 6.147 -13.025 1.00 57.84 86 HIS A O 1
ATOM 691 N N . TYR A 1 87 ? 29.037 7.354 -13.022 1.00 58.09 87 TYR A N 1
ATOM 692 C CA . TYR A 1 87 ? 29.146 7.774 -14.427 1.00 58.09 87 TYR A CA 1
ATOM 693 C C . TYR A 1 87 ? 30.153 8.889 -14.662 1.00 58.09 87 TYR A C 1
ATOM 695 O O . TYR A 1 87 ? 30.819 8.900 -15.694 1.00 58.09 87 TYR A O 1
ATOM 703 N N . LEU A 1 88 ? 30.290 9.793 -13.691 1.00 55.75 88 LEU A N 1
ATOM 704 C CA . LEU A 1 88 ? 30.997 11.062 -13.869 1.00 55.75 88 LEU A CA 1
ATOM 705 C C . LEU A 1 88 ? 32.468 10.898 -14.287 1.00 55.75 88 LEU A C 1
ATOM 707 O O . LEU A 1 88 ? 33.015 11.804 -14.908 1.00 55.75 88 LEU A O 1
ATOM 711 N N . ASP A 1 89 ? 33.069 9.733 -14.034 1.00 64.19 89 ASP A N 1
ATOM 712 C CA . ASP A 1 89 ? 34.489 9.492 -14.297 1.00 64.19 89 ASP A CA 1
ATOM 713 C C . ASP A 1 89 ? 34.764 8.718 -15.602 1.00 64.19 89 ASP A C 1
ATOM 715 O O . ASP A 1 89 ? 35.927 8.570 -15.980 1.00 64.19 89 ASP A O 1
ATOM 719 N N . ARG A 1 90 ? 33.742 8.158 -16.278 1.00 74.38 90 ARG A N 1
ATOM 720 C CA . ARG A 1 90 ? 33.958 7.236 -17.420 1.00 74.38 90 ARG A CA 1
ATOM 721 C C . ARG A 1 90 ? 33.031 7.408 -18.618 1.00 74.38 90 ARG A C 1
ATOM 723 O O . ARG A 1 90 ? 33.436 7.015 -19.708 1.00 74.38 90 ARG A O 1
ATOM 730 N N . VAL A 1 91 ? 31.810 7.905 -18.428 1.00 78.31 91 VAL A N 1
ATOM 731 C CA . VAL A 1 91 ? 30.800 8.024 -19.491 1.00 78.31 91 VAL A CA 1
ATOM 732 C C . VAL A 1 91 ? 29.954 9.264 -19.219 1.00 78.31 91 VAL A C 1
ATOM 734 O O . VAL A 1 91 ? 29.397 9.420 -18.133 1.00 78.31 91 VAL A O 1
ATOM 737 N N . SER A 1 92 ? 29.844 10.153 -20.198 1.00 84.56 92 SER A N 1
ATOM 738 C CA . SER A 1 92 ? 28.987 11.334 -20.106 1.00 84.56 92 SER A CA 1
ATOM 739 C C . SER A 1 92 ? 27.503 10.952 -19.995 1.00 84.56 92 SER A C 1
ATOM 741 O O . SER A 1 92 ? 27.081 9.862 -20.385 1.00 84.56 92 SER A O 1
ATOM 743 N N . LEU A 1 93 ? 26.673 11.868 -19.481 1.00 83.06 93 LEU A N 1
ATOM 744 C CA . LEU A 1 93 ? 25.219 11.665 -19.440 1.00 83.06 93 LEU A CA 1
ATOM 745 C C . LEU A 1 93 ? 24.644 11.390 -20.841 1.00 83.06 93 LEU A C 1
ATOM 747 O O . LEU A 1 93 ? 23.747 10.567 -20.980 1.00 83.06 93 LEU A O 1
ATOM 751 N N . GLU A 1 94 ? 25.171 12.051 -21.871 1.00 86.06 94 GLU A N 1
ATOM 752 C CA . GLU A 1 94 ? 24.731 11.878 -23.256 1.00 86.06 94 GLU A CA 1
ATOM 753 C C . GLU A 1 94 ? 25.061 10.478 -23.786 1.00 86.06 94 GLU A C 1
ATOM 755 O O . GLU A 1 94 ? 24.168 9.781 -24.263 1.00 86.06 94 GLU A O 1
ATOM 760 N N . GLU A 1 95 ? 26.297 10.007 -23.602 1.00 85.44 95 GLU A N 1
ATOM 761 C CA . GLU A 1 95 ? 26.694 8.640 -23.968 1.00 85.44 95 GLU A CA 1
ATOM 762 C C . GLU A 1 95 ? 25.873 7.578 -23.217 1.00 85.44 95 GLU A C 1
ATOM 764 O O . GLU A 1 95 ? 25.500 6.553 -23.792 1.00 85.44 95 GLU A O 1
ATOM 769 N N . PHE A 1 96 ? 25.541 7.825 -21.945 1.00 84.62 96 PHE A N 1
ATOM 770 C CA . PHE A 1 96 ? 24.665 6.944 -21.175 1.00 84.62 96 PHE A CA 1
ATOM 771 C C . PHE A 1 96 ? 23.246 6.881 -21.751 1.00 84.62 96 PHE A C 1
ATOM 773 O O . PHE A 1 96 ? 22.684 5.792 -21.878 1.00 84.62 96 PHE A O 1
ATOM 780 N N . LEU A 1 97 ? 22.661 8.028 -22.107 1.00 85.69 97 LEU A N 1
ATOM 781 C CA . LEU A 1 97 ? 21.323 8.084 -22.698 1.00 85.69 97 LEU A CA 1
ATOM 782 C C . LEU A 1 97 ? 21.287 7.402 -24.072 1.00 85.69 97 LEU A C 1
ATOM 784 O O . LEU A 1 97 ? 20.349 6.651 -24.333 1.00 85.69 97 LEU A O 1
ATOM 788 N N . VAL A 1 98 ? 22.328 7.572 -24.896 1.00 88.62 98 VAL A N 1
ATOM 789 C CA . VAL A 1 98 ? 22.473 6.864 -26.182 1.00 88.62 98 VAL A CA 1
ATOM 790 C C . VAL A 1 98 ? 22.528 5.349 -25.971 1.00 88.62 98 VAL A C 1
ATOM 792 O O . VAL A 1 98 ? 21.793 4.610 -26.627 1.00 88.62 98 VAL A O 1
ATOM 795 N N . LEU A 1 99 ? 23.342 4.871 -25.021 1.00 86.81 99 LEU A N 1
ATOM 796 C CA . LEU A 1 99 ? 23.422 3.443 -24.692 1.00 86.81 99 LEU A CA 1
ATOM 797 C C . LEU A 1 99 ? 22.064 2.899 -24.227 1.00 86.81 99 LEU A C 1
ATOM 799 O O . LEU A 1 99 ? 21.626 1.835 -24.667 1.00 86.81 99 LEU A O 1
ATOM 803 N N . LYS A 1 100 ? 21.386 3.642 -23.349 1.00 87.69 100 LYS A N 1
ATOM 804 C CA . LYS A 1 100 ? 20.068 3.289 -22.820 1.00 87.69 100 LYS A CA 1
ATOM 805 C C . LYS A 1 100 ? 19.017 3.204 -23.932 1.00 87.69 100 LYS A C 1
ATOM 807 O O . LYS A 1 100 ? 18.242 2.250 -23.955 1.00 87.69 100 LYS A O 1
ATOM 812 N N . GLU A 1 101 ? 19.005 4.159 -24.860 1.00 90.62 101 GLU A N 1
ATOM 813 C CA . GLU A 1 101 ? 18.118 4.152 -26.027 1.00 90.62 101 GLU A CA 1
ATOM 814 C C . GLU A 1 101 ? 18.413 2.971 -26.962 1.00 90.62 101 GLU A C 1
ATOM 816 O O . GLU A 1 101 ? 17.486 2.279 -27.390 1.00 90.62 101 GLU A O 1
ATOM 821 N N . GLU A 1 102 ? 19.688 2.678 -27.241 1.00 90.94 102 GLU A N 1
ATOM 822 C CA . GLU A 1 102 ? 20.069 1.538 -28.080 1.00 90.94 102 GLU A CA 1
ATOM 823 C C . GLU A 1 102 ? 19.627 0.206 -27.460 1.00 90.94 102 GLU A C 1
ATOM 825 O O . GLU A 1 102 ? 19.045 -0.634 -28.154 1.00 90.94 102 GLU A O 1
ATOM 830 N N . MET A 1 103 ? 19.862 0.024 -26.156 1.00 90.56 103 MET A N 1
ATOM 831 C CA . MET A 1 103 ? 19.423 -1.159 -25.412 1.00 90.56 103 MET A CA 1
ATOM 832 C C . MET A 1 103 ? 17.905 -1.316 -25.462 1.00 90.56 103 MET A C 1
ATOM 834 O O . MET A 1 103 ? 17.406 -2.405 -25.744 1.00 90.56 103 MET A O 1
ATOM 838 N N . LEU A 1 104 ? 17.173 -0.230 -25.219 1.00 91.88 104 LEU A N 1
ATOM 839 C CA . LEU A 1 104 ? 15.717 -0.220 -25.236 1.00 91.88 104 LEU A CA 1
ATOM 840 C C . LEU A 1 104 ? 15.159 -0.546 -26.630 1.00 91.88 104 LEU A C 1
ATOM 842 O O . LEU A 1 104 ? 14.219 -1.329 -26.738 1.00 91.88 104 LEU A O 1
ATOM 846 N N . ARG A 1 105 ? 15.767 -0.014 -27.698 1.00 94.12 105 ARG A N 1
ATOM 847 C CA . ARG A 1 105 ? 15.390 -0.318 -29.086 1.00 94.12 105 ARG A CA 1
ATOM 848 C C . ARG A 1 105 ? 15.624 -1.786 -29.441 1.00 94.12 105 ARG A C 1
ATOM 850 O O . ARG A 1 105 ? 14.709 -2.414 -29.960 1.00 94.12 105 ARG A O 1
ATOM 857 N N . LYS A 1 106 ? 16.802 -2.345 -29.136 1.00 93.62 106 LYS A N 1
ATOM 858 C CA . LYS A 1 106 ? 17.082 -3.776 -29.377 1.00 93.62 106 LYS A CA 1
ATOM 859 C C . LYS A 1 106 ? 16.110 -4.666 -28.615 1.00 93.62 106 LYS A C 1
ATOM 861 O O . LYS A 1 106 ? 15.537 -5.588 -29.178 1.00 93.62 106 LYS A O 1
ATOM 866 N N . CYS A 1 107 ? 15.876 -4.329 -27.352 1.00 93.06 107 CYS A N 1
ATOM 867 C CA . CYS A 1 107 ? 14.913 -5.015 -26.511 1.00 93.06 107 CYS A CA 1
ATOM 868 C C . CYS A 1 107 ? 13.498 -4.990 -27.116 1.00 93.06 107 CYS A C 1
ATOM 870 O O . CYS A 1 107 ? 12.817 -6.010 -27.151 1.00 93.06 107 CYS A O 1
ATOM 872 N N . TRP A 1 108 ? 13.063 -3.853 -27.660 1.00 94.75 108 TRP A N 1
ATOM 873 C CA . TRP A 1 108 ? 11.782 -3.740 -28.357 1.00 94.75 108 TRP A CA 1
ATOM 874 C C . TRP A 1 108 ? 11.720 -4.574 -29.646 1.00 94.75 108 TRP A C 1
ATOM 876 O O . TRP A 1 108 ? 10.707 -5.209 -29.926 1.00 94.75 108 TRP A O 1
ATOM 886 N N . GLU A 1 109 ? 12.786 -4.564 -30.447 1.00 95.25 109 GLU A N 1
ATOM 887 C CA . GLU A 1 109 ? 12.858 -5.280 -31.728 1.00 95.25 109 GLU A CA 1
ATOM 888 C C . GLU A 1 109 ? 12.918 -6.805 -31.558 1.00 95.25 109 GLU A C 1
ATOM 890 O O . GLU A 1 109 ? 12.366 -7.528 -32.388 1.00 95.25 109 GLU A O 1
ATOM 895 N N . GLU A 1 110 ? 13.562 -7.283 -30.491 1.00 95.50 110 GLU A N 1
ATOM 896 C CA . GLU A 1 110 ? 13.821 -8.706 -30.244 1.00 95.50 110 GLU A CA 1
ATOM 897 C C . GLU A 1 110 ? 12.871 -9.364 -29.225 1.00 95.50 110 GLU A C 1
ATOM 899 O O . GLU A 1 110 ? 12.929 -10.580 -29.035 1.00 95.50 110 GLU A O 1
ATOM 904 N N . SER A 1 111 ? 12.005 -8.593 -28.562 1.00 93.94 111 SER A N 1
ATOM 905 C CA . SER A 1 111 ? 10.960 -9.120 -27.672 1.00 93.94 111 SER A CA 1
ATOM 906 C C . SER A 1 111 ? 9.626 -9.309 -28.403 1.00 93.94 111 SER A C 1
ATOM 908 O O . SER A 1 111 ? 9.482 -9.051 -29.599 1.00 93.94 111 SER A O 1
ATOM 910 N N . ASP A 1 112 ? 8.604 -9.728 -27.662 1.00 94.44 112 ASP A N 1
ATOM 911 C CA . ASP A 1 112 ? 7.215 -9.774 -28.122 1.00 94.44 112 ASP A CA 1
ATOM 912 C C . ASP A 1 112 ? 6.539 -8.388 -28.185 1.00 94.44 112 ASP A C 1
ATOM 914 O O . ASP A 1 112 ? 5.332 -8.301 -28.422 1.00 94.44 112 ASP A O 1
ATOM 918 N N . LYS A 1 113 ? 7.308 -7.300 -28.004 1.00 94.00 113 LYS A N 1
ATOM 919 C CA . LYS A 1 113 ? 6.824 -5.909 -27.984 1.00 94.00 113 LYS A CA 1
ATOM 920 C C . LYS A 1 113 ? 5.832 -5.639 -26.851 1.00 94.00 113 LYS A C 1
ATOM 922 O O . LYS A 1 113 ? 4.925 -4.808 -26.984 1.00 94.00 113 LYS A O 1
ATOM 927 N N . THR A 1 114 ? 6.026 -6.316 -25.723 1.00 94.38 114 THR A N 1
ATOM 928 C CA . THR A 1 114 ? 5.348 -6.038 -24.456 1.00 94.38 114 THR A CA 1
ATOM 929 C C . THR A 1 114 ? 6.357 -5.604 -23.387 1.00 94.38 114 THR A C 1
ATOM 931 O O . THR A 1 114 ? 7.533 -5.961 -23.470 1.00 94.38 114 THR A O 1
ATOM 934 N N . PRO A 1 115 ? 5.939 -4.841 -22.361 1.00 93.06 115 PRO A N 1
ATOM 935 C CA . PRO A 1 115 ? 6.803 -4.515 -21.229 1.00 93.06 115 PRO A CA 1
ATOM 936 C C . PRO A 1 115 ? 7.393 -5.755 -20.545 1.00 93.06 115 PRO A C 1
ATOM 938 O O . PRO A 1 115 ? 8.575 -5.766 -20.209 1.00 93.06 115 PRO A O 1
ATOM 941 N N . ASP A 1 116 ? 6.581 -6.799 -20.366 1.00 93.12 116 ASP A N 1
ATOM 942 C CA . ASP A 1 116 ? 6.973 -8.065 -19.746 1.00 93.12 116 ASP A CA 1
ATOM 943 C C . ASP A 1 116 ? 8.038 -8.784 -20.593 1.00 93.12 116 ASP A C 1
ATOM 945 O O . ASP A 1 116 ? 9.121 -9.085 -20.094 1.00 93.12 116 ASP A O 1
ATOM 949 N N . GLY A 1 117 ? 7.806 -8.952 -21.898 1.00 93.06 117 GLY A N 1
ATOM 950 C CA . GLY A 1 117 ? 8.786 -9.577 -22.788 1.00 93.06 117 GLY A CA 1
ATOM 951 C C . GLY A 1 117 ? 10.064 -8.754 -22.960 1.00 93.06 117 GLY A C 1
ATOM 952 O O . GLY A 1 117 ? 11.145 -9.317 -23.132 1.00 93.06 117 GLY A O 1
ATOM 953 N N . MET A 1 118 ? 9.983 -7.424 -22.853 1.00 93.25 118 MET A N 1
ATOM 954 C CA . MET A 1 118 ? 11.166 -6.565 -22.803 1.00 93.25 118 MET A CA 1
ATOM 955 C C . MET A 1 118 ? 11.999 -6.802 -21.535 1.00 93.25 118 MET A C 1
ATOM 957 O O . MET A 1 118 ? 13.225 -6.894 -21.596 1.00 93.25 118 MET A O 1
ATOM 961 N N . ILE A 1 119 ? 11.351 -6.917 -20.375 1.00 90.94 119 ILE A N 1
ATOM 962 C CA . ILE A 1 119 ? 12.017 -7.249 -19.107 1.00 90.94 119 ILE A CA 1
ATOM 963 C C . ILE A 1 119 ? 12.687 -8.622 -19.215 1.00 90.94 119 ILE A C 1
ATOM 965 O O . ILE A 1 119 ? 13.871 -8.750 -18.900 1.00 90.94 119 ILE A O 1
ATOM 969 N N . ASP A 1 120 ? 11.968 -9.625 -19.715 1.00 91.81 120 ASP A N 1
ATOM 970 C CA . ASP A 1 120 ? 12.489 -10.982 -19.887 1.00 91.81 120 ASP A CA 1
ATOM 971 C C . ASP A 1 120 ? 13.696 -11.010 -20.833 1.00 91.81 120 ASP A C 1
ATOM 973 O O . ASP A 1 120 ? 14.727 -11.618 -20.521 1.00 91.81 120 ASP A O 1
ATOM 977 N N . TRP A 1 121 ? 13.622 -10.287 -21.955 1.00 93.31 121 TRP A N 1
ATOM 978 C CA . TRP A 1 121 ? 14.741 -10.154 -22.886 1.00 93.31 121 TRP A CA 1
ATOM 979 C C . TRP A 1 121 ? 15.950 -9.481 -22.229 1.00 93.31 121 TRP A C 1
ATOM 981 O O . TRP A 1 121 ? 17.083 -9.949 -22.395 1.00 93.31 121 TRP A O 1
ATOM 991 N N . LEU A 1 122 ? 15.733 -8.411 -21.455 1.00 90.06 122 LEU A N 1
ATOM 992 C CA . LEU A 1 122 ? 16.798 -7.716 -20.731 1.00 90.06 122 LEU A CA 1
ATOM 993 C C . LEU A 1 122 ? 17.503 -8.667 -19.757 1.00 90.06 122 LEU A C 1
ATOM 995 O O . LEU A 1 122 ? 18.735 -8.714 -19.749 1.00 90.06 122 LEU A O 1
AT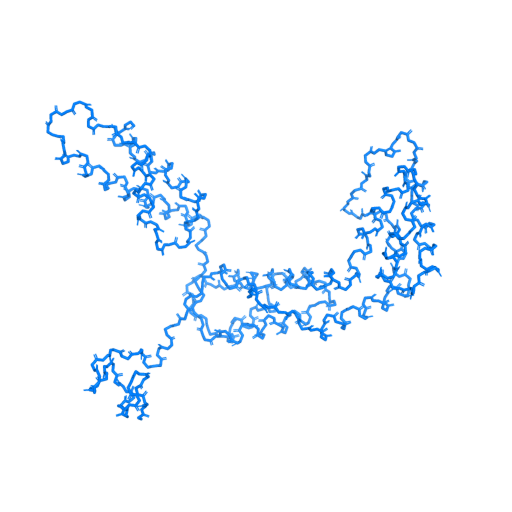OM 999 N N . TRP A 1 123 ? 16.756 -9.454 -18.976 1.00 89.38 123 TRP A N 1
ATOM 1000 C CA . TRP A 1 123 ? 17.328 -10.432 -18.043 1.00 89.38 123 TRP A CA 1
ATOM 1001 C C . TRP A 1 123 ? 18.105 -11.535 -18.763 1.00 89.38 123 TRP A C 1
ATOM 1003 O O . TRP A 1 123 ? 19.236 -11.840 -18.375 1.00 89.38 123 TRP A O 1
ATOM 1013 N N . ALA A 1 124 ? 17.553 -12.082 -19.849 1.00 90.94 124 ALA A N 1
ATOM 1014 C CA . ALA A 1 124 ? 18.214 -13.108 -20.653 1.00 90.94 124 ALA A CA 1
ATOM 1015 C C . ALA A 1 124 ? 19.542 -12.615 -21.260 1.00 90.94 124 ALA A C 1
ATOM 1017 O O . ALA A 1 124 ? 20.495 -13.383 -21.410 1.00 90.94 124 ALA A O 1
ATOM 1018 N N . ASN A 1 125 ? 19.633 -11.318 -21.566 1.00 87.44 125 ASN A N 1
ATOM 1019 C CA . ASN A 1 125 ? 20.806 -10.700 -22.179 1.00 87.44 125 ASN A CA 1
ATOM 1020 C C . ASN A 1 125 ? 21.704 -9.939 -21.192 1.00 87.44 125 ASN A C 1
ATOM 1022 O O . ASN A 1 125 ? 22.730 -9.408 -21.616 1.00 87.44 125 ASN A O 1
ATOM 1026 N N . HIS A 1 126 ? 21.395 -9.917 -19.890 1.00 84.25 126 HIS A N 1
ATOM 1027 C CA . HIS A 1 126 ? 22.143 -9.153 -18.880 1.00 84.25 126 HIS A CA 1
ATOM 1028 C C . HIS A 1 126 ? 23.656 -9.448 -18.907 1.00 84.25 126 HIS A C 1
ATOM 1030 O O . HIS A 1 126 ? 24.489 -8.551 -18.797 1.00 84.25 126 HIS A O 1
ATOM 1036 N N . SER A 1 127 ? 24.038 -10.705 -19.159 1.00 82.50 127 SER A N 1
ATOM 1037 C CA . SER A 1 127 ? 25.444 -11.132 -19.243 1.00 82.50 127 SER A CA 1
ATOM 1038 C C . SER A 1 127 ? 26.239 -10.528 -20.412 1.00 82.50 127 SER A C 1
ATOM 1040 O O . SER A 1 127 ? 27.471 -10.560 -20.376 1.00 82.50 127 SER A O 1
ATOM 1042 N N . ARG A 1 128 ? 25.571 -9.976 -21.436 1.00 77.69 128 ARG A N 1
ATOM 1043 C CA . ARG A 1 128 ? 26.207 -9.271 -22.564 1.00 77.69 128 ARG A CA 1
ATOM 1044 C C . ARG A 1 128 ? 26.634 -7.849 -22.186 1.00 77.69 128 ARG A C 1
ATOM 1046 O O . ARG A 1 128 ? 27.506 -7.277 -22.832 1.00 77.69 128 ARG A O 1
ATOM 1053 N N . TRP A 1 129 ? 26.092 -7.313 -21.095 1.00 75.50 129 TRP A N 1
ATOM 1054 C CA . TRP A 1 129 ? 26.225 -5.923 -20.663 1.00 75.50 129 TRP A CA 1
ATOM 1055 C C . TRP A 1 129 ? 27.203 -5.774 -19.486 1.00 75.50 129 TRP A C 1
ATOM 1057 O O . TRP A 1 129 ? 26.915 -5.122 -18.490 1.00 75.50 129 TRP A O 1
ATOM 1067 N N . LYS A 1 130 ? 28.387 -6.398 -19.589 1.00 68.75 130 LYS A N 1
ATOM 1068 C CA . LYS A 1 130 ? 29.342 -6.541 -18.466 1.00 68.75 130 LYS A CA 1
ATOM 1069 C C . LYS A 1 130 ? 30.018 -5.246 -18.001 1.00 68.75 130 LYS A C 1
ATOM 1071 O O . LYS A 1 130 ? 30.642 -5.250 -16.943 1.00 68.75 130 LYS A O 1
ATOM 1076 N N . ASN A 1 131 ? 29.962 -4.165 -18.779 1.00 76.56 131 ASN A N 1
ATOM 1077 C CA . ASN A 1 131 ? 30.494 -2.880 -18.325 1.00 76.56 131 ASN A CA 1
ATOM 1078 C C . ASN A 1 131 ? 29.480 -2.214 -17.380 1.00 76.56 131 ASN A C 1
ATOM 1080 O O . ASN A 1 131 ? 28.280 -2.243 -17.639 1.00 76.56 131 ASN A O 1
ATOM 1084 N N . ILE A 1 132 ? 29.983 -1.584 -16.318 1.00 67.94 132 ILE A N 1
ATOM 1085 C CA . ILE A 1 132 ? 29.234 -0.828 -15.305 1.00 67.94 132 ILE A CA 1
ATOM 1086 C C . ILE A 1 132 ? 28.162 0.065 -15.948 1.00 67.94 132 ILE A C 1
ATOM 1088 O O . ILE A 1 132 ? 27.004 0.006 -15.549 1.00 67.94 132 ILE A O 1
ATOM 1092 N N . ALA A 1 133 ? 28.511 0.801 -17.011 1.00 67.56 133 ALA A N 1
ATOM 1093 C CA . ALA A 1 133 ? 27.576 1.701 -17.690 1.00 67.56 133 ALA A CA 1
ATOM 1094 C C . ALA A 1 133 ? 26.343 0.989 -18.283 1.00 67.56 133 ALA A C 1
ATOM 1096 O O . ALA A 1 133 ?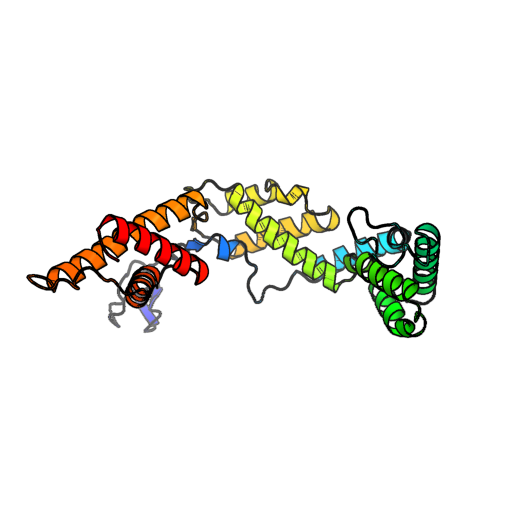 25.264 1.577 -18.342 1.00 67.56 133 ALA A O 1
ATOM 1097 N N . ALA A 1 134 ? 26.490 -0.269 -18.703 1.00 74.94 134 ALA A N 1
ATOM 1098 C CA . ALA A 1 134 ? 25.410 -1.066 -19.273 1.00 74.94 134 ALA A CA 1
ATOM 1099 C C . ALA A 1 134 ? 24.574 -1.777 -18.188 1.00 74.94 134 ALA A C 1
ATOM 1101 O O . ALA A 1 134 ? 23.362 -1.903 -18.342 1.00 74.94 134 ALA A O 1
ATOM 1102 N N . SER A 1 135 ? 25.185 -2.155 -17.059 1.00 78.38 135 SER A N 1
ATOM 1103 C CA . SER A 1 135 ? 24.482 -2.673 -15.869 1.00 78.38 135 SER A CA 1
ATOM 1104 C C . SER A 1 135 ? 23.564 -1.622 -15.230 1.00 78.38 135 SER A C 1
ATOM 1106 O O . SER A 1 135 ? 22.426 -1.897 -14.840 1.00 78.38 135 SER A O 1
ATOM 1108 N N . ASP A 1 136 ? 24.038 -0.387 -15.138 1.00 79.50 136 ASP A N 1
ATOM 1109 C CA . ASP A 1 136 ? 23.262 0.718 -14.582 1.00 79.50 136 ASP A CA 1
ATOM 1110 C C . ASP A 1 136 ? 22.188 1.198 -15.586 1.00 79.50 136 ASP A C 1
ATOM 1112 O O . ASP A 1 136 ? 21.064 1.505 -15.180 1.00 79.50 136 ASP A O 1
ATOM 1116 N N . ALA A 1 137 ? 22.461 1.155 -16.903 1.00 79.75 137 ALA A N 1
ATOM 1117 C CA . ALA A 1 137 ? 21.443 1.376 -17.943 1.00 79.75 137 ALA A CA 1
ATOM 1118 C C . ALA A 1 137 ? 20.336 0.320 -17.868 1.00 79.75 137 ALA A C 1
ATOM 1120 O O . ALA A 1 137 ? 19.153 0.659 -17.887 1.00 79.75 137 ALA A O 1
ATOM 1121 N N . PHE A 1 138 ? 20.715 -0.949 -17.706 1.00 84.12 138 PHE A N 1
ATOM 1122 C CA . PHE A 1 138 ? 19.797 -2.058 -17.469 1.00 84.12 138 PHE A CA 1
ATOM 1123 C C . PHE A 1 138 ? 18.910 -1.807 -16.241 1.00 84.12 138 PHE A C 1
ATOM 1125 O O . PHE A 1 138 ? 17.688 -1.922 -16.334 1.00 84.12 138 PHE A O 1
ATOM 1132 N N . THR A 1 139 ? 19.497 -1.401 -15.112 1.00 82.56 139 THR A N 1
ATOM 1133 C CA . THR A 1 139 ? 18.749 -1.126 -13.874 1.00 82.56 139 THR A CA 1
ATOM 1134 C C . THR A 1 139 ? 17.767 0.029 -14.068 1.00 82.56 139 THR A C 1
ATOM 1136 O O . THR A 1 139 ? 16.590 -0.083 -13.719 1.00 82.56 139 THR A O 1
ATOM 1139 N N . ALA A 1 140 ? 18.215 1.124 -14.689 1.00 83.25 140 ALA A N 1
ATOM 1140 C CA . ALA A 1 140 ? 17.367 2.272 -14.994 1.00 83.25 140 ALA A CA 1
ATOM 1141 C C . ALA A 1 140 ? 16.207 1.909 -15.939 1.00 83.25 140 ALA A C 1
ATOM 1143 O O . ALA A 1 140 ? 15.087 2.396 -15.759 1.00 83.25 140 ALA A O 1
ATOM 1144 N N . LEU A 1 141 ? 16.452 1.042 -16.926 1.00 84.31 141 LEU A N 1
ATOM 1145 C CA . LEU A 1 141 ? 15.422 0.533 -17.831 1.00 84.31 141 LEU A CA 1
ATOM 1146 C C . LEU A 1 141 ? 14.423 -0.369 -17.112 1.00 84.31 141 LEU A C 1
ATOM 1148 O O . LEU A 1 141 ? 13.228 -0.169 -17.292 1.00 84.31 141 LEU A O 1
ATOM 1152 N N . CYS A 1 142 ? 14.872 -1.286 -16.253 1.00 84.88 142 CYS A N 1
ATOM 1153 C CA . CYS A 1 142 ? 13.973 -2.136 -15.469 1.00 84.88 142 CYS A CA 1
ATOM 1154 C C . CYS A 1 142 ? 13.042 -1.306 -14.576 1.00 84.88 142 CYS A C 1
ATOM 1156 O O . CYS A 1 142 ? 11.851 -1.591 -14.497 1.00 84.88 142 CYS A O 1
ATOM 1158 N N . ILE A 1 143 ? 13.555 -0.238 -13.955 1.00 85.50 143 ILE A N 1
ATOM 1159 C CA . ILE A 1 143 ? 12.738 0.696 -13.166 1.00 85.50 143 ILE A CA 1
ATOM 1160 C C . ILE A 1 143 ? 11.721 1.421 -14.060 1.00 85.50 143 ILE A C 1
ATOM 1162 O O . ILE A 1 143 ? 10.551 1.525 -13.700 1.00 85.50 143 ILE A O 1
ATOM 1166 N N . SER A 1 144 ? 12.155 1.900 -15.230 1.00 87.12 144 SER A N 1
ATOM 1167 C CA . SER A 1 144 ? 11.304 2.666 -16.155 1.00 87.12 144 SER A CA 1
ATOM 1168 C C . SER A 1 144 ? 10.216 1.806 -16.808 1.00 87.12 144 SER A C 1
ATOM 1170 O O . SER A 1 144 ? 9.098 2.270 -17.002 1.00 87.12 144 SER A O 1
ATOM 1172 N N . LEU A 1 145 ? 10.535 0.554 -17.142 1.00 88.12 145 LEU A N 1
ATOM 1173 C CA . LEU A 1 145 ? 9.596 -0.435 -17.675 1.00 88.12 145 LEU A CA 1
ATOM 1174 C C . LEU A 1 145 ? 8.685 -0.993 -16.583 1.00 88.12 145 LEU A C 1
ATOM 1176 O O . LEU A 1 145 ? 7.540 -1.342 -16.861 1.00 88.12 145 LEU A O 1
ATOM 1180 N N . GLY A 1 146 ? 9.172 -1.025 -15.340 1.00 87.12 146 GLY A N 1
ATOM 1181 C CA . GLY A 1 146 ? 8.481 -1.566 -14.177 1.00 87.12 146 GLY A CA 1
ATOM 1182 C C . GLY A 1 146 ? 7.046 -1.076 -14.048 1.00 87.12 146 GLY A C 1
ATOM 1183 O O . GLY A 1 146 ? 6.166 -1.885 -13.783 1.00 87.12 146 GLY A O 1
ATOM 1184 N N . SER A 1 147 ? 6.779 0.206 -14.314 1.00 86.38 147 SER A N 1
ATOM 1185 C CA . SER A 1 147 ? 5.434 0.795 -14.223 1.00 86.38 147 SER A CA 1
ATOM 1186 C C . SER A 1 147 ? 4.414 0.257 -15.232 1.00 86.38 147 SER A C 1
ATOM 1188 O O . SER A 1 147 ? 3.227 0.514 -15.053 1.00 86.38 147 SER A O 1
ATOM 1190 N N . PHE A 1 148 ? 4.862 -0.450 -16.271 1.00 90.25 148 PHE A N 1
ATOM 1191 C CA . PHE A 1 148 ? 4.025 -1.001 -17.342 1.00 90.25 148 PHE A CA 1
ATOM 1192 C C . PHE A 1 148 ? 3.827 -2.523 -17.230 1.00 90.25 148 PHE A C 1
ATOM 1194 O O . PHE A 1 148 ? 3.024 -3.094 -17.962 1.00 90.25 148 PHE A O 1
ATOM 1201 N N . ILE A 1 149 ? 4.555 -3.192 -16.330 1.00 93.00 149 ILE A N 1
ATOM 1202 C CA . ILE A 1 149 ? 4.456 -4.643 -16.125 1.00 93.00 149 ILE A CA 1
ATOM 1203 C C . ILE A 1 149 ? 3.167 -4.963 -15.373 1.00 93.00 149 ILE A C 1
ATOM 1205 O O . ILE A 1 149 ? 2.814 -4.296 -14.394 1.00 93.00 149 ILE A O 1
ATOM 1209 N N . ARG A 1 150 ? 2.504 -6.051 -15.761 1.00 91.56 150 ARG A N 1
ATOM 1210 C CA . ARG A 1 150 ? 1.232 -6.495 -15.175 1.00 91.56 150 ARG A CA 1
ATOM 1211 C C . ARG A 1 150 ? 1.268 -6.654 -13.649 1.00 91.56 150 ARG A C 1
ATOM 1213 O O . ARG A 1 150 ? 0.343 -6.228 -12.955 1.00 91.56 150 ARG A O 1
ATOM 1220 N N . SER A 1 151 ? 2.331 -7.247 -13.104 1.00 89.44 151 SER A N 1
ATOM 1221 C CA . SER A 1 151 ? 2.494 -7.439 -11.652 1.00 89.44 151 SER A CA 1
ATOM 1222 C C . SER A 1 151 ? 2.621 -6.110 -10.895 1.00 89.44 151 SER A C 1
ATOM 1224 O O . SER A 1 151 ? 2.044 -5.944 -9.812 1.00 89.44 151 SER A O 1
ATOM 1226 N N . THR A 1 152 ? 3.307 -5.131 -11.485 1.00 92.19 152 THR A N 1
ATOM 1227 C CA . THR A 1 152 ? 3.422 -3.782 -10.927 1.00 92.19 152 THR A CA 1
ATOM 1228 C C . THR A 1 152 ? 2.095 -3.044 -10.987 1.00 92.19 152 THR A C 1
ATOM 1230 O O . THR A 1 152 ? 1.730 -2.423 -9.995 1.00 92.19 152 THR A O 1
ATOM 1233 N N . ILE A 1 153 ? 1.336 -3.153 -12.084 1.00 94.56 153 ILE A N 1
ATOM 1234 C CA . ILE A 1 153 ? -0.007 -2.557 -12.197 1.00 94.56 153 ILE A CA 1
ATOM 1235 C C . ILE A 1 153 ? -0.902 -3.056 -11.063 1.00 94.56 153 ILE A C 1
ATOM 1237 O O . ILE A 1 153 ? -1.528 -2.251 -10.380 1.00 94.56 153 ILE A O 1
ATOM 1241 N N . SER A 1 154 ? -0.905 -4.365 -10.790 1.00 94.31 154 SER A N 1
ATOM 1242 C CA . SER A 1 154 ? -1.659 -4.931 -9.664 1.00 94.31 154 SER A CA 1
ATOM 1243 C C . SER A 1 154 ? -1.212 -4.369 -8.309 1.00 94.31 154 SER A C 1
ATOM 1245 O O . SER A 1 154 ? -2.048 -4.116 -7.442 1.00 94.31 154 SER A O 1
ATOM 1247 N N . SER A 1 155 ? 0.092 -4.174 -8.109 1.00 92.12 155 SER A N 1
ATOM 1248 C CA . SER A 1 155 ? 0.635 -3.634 -6.855 1.00 92.12 155 SER A CA 1
ATOM 1249 C C . SER A 1 155 ? 0.302 -2.149 -6.683 1.00 92.12 155 SER A C 1
ATOM 1251 O O . SER A 1 155 ? -0.090 -1.716 -5.600 1.00 92.12 155 SER A O 1
ATOM 1253 N N . LEU A 1 156 ? 0.410 -1.370 -7.764 1.00 93.19 156 LEU A N 1
ATOM 1254 C CA . LEU A 1 156 ? 0.022 0.037 -7.808 1.00 93.19 156 LEU A CA 1
ATOM 1255 C C . LEU A 1 156 ? -1.479 0.199 -7.584 1.00 93.19 156 LEU A C 1
ATOM 1257 O O . LEU A 1 156 ? -1.871 1.066 -6.813 1.00 93.19 156 LEU A O 1
ATOM 1261 N N . TYR A 1 157 ? -2.306 -0.658 -8.185 1.00 96.19 157 TYR A N 1
ATOM 1262 C CA . TYR A 1 157 ? -3.751 -0.674 -7.968 1.00 96.19 157 TYR A CA 1
ATOM 1263 C C . TYR A 1 157 ? -4.077 -0.820 -6.479 1.00 96.19 157 TYR A C 1
ATOM 1265 O O . TYR A 1 157 ? -4.795 0.010 -5.929 1.00 96.19 157 TYR A O 1
ATOM 1273 N N . ASN A 1 158 ? -3.494 -1.816 -5.802 1.00 94.75 158 ASN A N 1
ATOM 1274 C CA . ASN A 1 158 ? -3.704 -2.015 -4.366 1.00 94.75 158 ASN A CA 1
ATOM 1275 C C . ASN A 1 158 ? -3.258 -0.795 -3.553 1.00 94.75 158 ASN A C 1
ATOM 1277 O O . ASN A 1 158 ? -4.016 -0.307 -2.722 1.00 94.75 158 ASN A O 1
ATOM 1281 N N . ARG A 1 159 ? -2.069 -0.254 -3.842 1.00 93.62 159 ARG A N 1
ATOM 1282 C CA . ARG A 1 159 ? -1.547 0.927 -3.144 1.00 93.62 159 ARG A CA 1
ATOM 1283 C C . ARG A 1 159 ? -2.440 2.153 -3.334 1.00 93.62 159 ARG A C 1
ATOM 1285 O O . ARG A 1 159 ? -2.714 2.869 -2.377 1.00 93.62 159 ARG A O 1
ATOM 1292 N N . TYR A 1 160 ? -2.895 2.416 -4.558 1.00 96.31 160 TYR A N 1
ATOM 1293 C CA . TYR A 1 160 ? -3.807 3.524 -4.824 1.00 96.31 160 TYR A CA 1
ATOM 1294 C C . TYR A 1 160 ? -5.167 3.310 -4.158 1.00 96.31 160 TYR A C 1
ATOM 1296 O O . TYR A 1 160 ? -5.763 4.280 -3.697 1.00 96.31 160 TYR A O 1
ATOM 1304 N N . LEU A 1 161 ? -5.641 2.066 -4.074 1.00 96.25 161 LEU A N 1
ATOM 1305 C CA . LEU A 1 161 ? -6.880 1.727 -3.385 1.00 96.25 161 LEU A CA 1
ATOM 1306 C C . LEU A 1 161 ? -6.777 1.971 -1.876 1.00 96.25 161 LEU A C 1
ATOM 1308 O O . LEU A 1 161 ? -7.662 2.603 -1.312 1.00 96.25 161 LEU A O 1
ATOM 1312 N N . GLU A 1 162 ? -5.692 1.533 -1.237 1.00 92.94 162 GLU A N 1
ATOM 1313 C CA . GLU A 1 162 ? -5.423 1.788 0.186 1.00 92.94 162 GLU A CA 1
ATOM 1314 C C . GLU A 1 162 ? -5.323 3.289 0.471 1.00 92.94 162 GLU A C 1
ATOM 1316 O O . GLU A 1 162 ? -6.033 3.799 1.337 1.00 92.94 162 GLU A O 1
ATOM 1321 N N . ASN A 1 163 ? -4.539 4.022 -0.328 1.00 92.75 163 ASN A N 1
ATOM 1322 C CA . ASN A 1 163 ? -4.426 5.478 -0.215 1.00 92.75 163 ASN A CA 1
ATOM 1323 C C . ASN A 1 163 ? -5.782 6.178 -0.407 1.00 92.75 163 ASN A C 1
ATOM 1325 O O . ASN A 1 163 ? -6.075 7.172 0.258 1.00 92.75 163 ASN A O 1
ATOM 1329 N N . LEU A 1 164 ? -6.618 5.681 -1.325 1.00 95.44 164 LEU A N 1
ATOM 1330 C CA . LEU A 1 164 ? -7.958 6.215 -1.546 1.00 95.44 164 LEU A CA 1
ATOM 1331 C C . LEU A 1 164 ? -8.852 5.967 -0.328 1.00 95.44 164 LEU A C 1
ATOM 1333 O O . LEU A 1 164 ? -9.498 6.902 0.139 1.00 95.44 164 LEU A O 1
ATOM 1337 N N . LEU A 1 165 ? -8.865 4.745 0.211 1.00 93.00 165 LEU A N 1
ATOM 1338 C CA . LEU A 1 165 ? -9.628 4.397 1.413 1.00 93.00 165 LEU A CA 1
ATOM 1339 C C . LEU A 1 165 ? -9.178 5.226 2.623 1.00 93.00 165 LEU A C 1
ATOM 1341 O O . LEU A 1 165 ? -10.019 5.751 3.352 1.00 93.00 165 LEU A O 1
ATOM 1345 N N . GLU A 1 166 ? -7.872 5.431 2.789 1.00 90.50 166 GLU A N 1
ATOM 1346 C CA . GLU A 1 166 ? -7.314 6.306 3.822 1.00 90.50 166 GLU A CA 1
ATOM 1347 C C . GLU A 1 166 ? -7.738 7.762 3.629 1.00 90.50 166 GLU A C 1
ATOM 1349 O O . GLU A 1 166 ? -8.216 8.418 4.559 1.00 90.50 166 GLU A O 1
ATOM 1354 N N . SER A 1 167 ? -7.656 8.265 2.399 1.00 91.56 167 SER A N 1
ATOM 1355 C CA . SER A 1 167 ? -8.067 9.627 2.076 1.00 91.56 167 SER A CA 1
ATOM 1356 C C . SER A 1 167 ? -9.570 9.854 2.244 1.00 91.56 167 SER A C 1
ATOM 1358 O O . SER A 1 167 ? -9.965 10.996 2.467 1.00 91.56 167 SER A O 1
ATOM 1360 N N . VAL A 1 168 ? -10.414 8.823 2.161 1.00 90.88 168 VAL A N 1
ATOM 1361 C CA . VAL A 1 168 ? -11.847 8.940 2.477 1.00 90.88 168 VAL A CA 1
ATOM 1362 C C . VAL A 1 168 ? -12.049 9.258 3.955 1.00 90.88 168 VAL A C 1
ATOM 1364 O O . VAL A 1 168 ? -12.890 10.092 4.290 1.00 90.88 168 VAL A O 1
ATOM 1367 N N . LEU A 1 169 ? -11.239 8.680 4.845 1.00 83.88 169 LEU A N 1
ATOM 1368 C CA . LEU A 1 169 ? -11.341 8.925 6.286 1.00 83.88 169 LEU A CA 1
ATOM 1369 C C . LEU A 1 169 ? -10.969 10.350 6.696 1.00 83.88 169 LEU A C 1
ATOM 1371 O O . LEU A 1 169 ? -11.424 10.828 7.737 1.00 83.88 169 LEU A O 1
ATOM 1375 N N . THR A 1 170 ? -10.161 11.049 5.896 1.00 82.75 170 THR A N 1
ATOM 1376 C CA . THR A 1 170 ? -9.787 12.440 6.193 1.00 82.75 170 THR A CA 1
ATOM 1377 C C . THR A 1 170 ? -10.937 13.416 5.945 1.00 82.75 170 THR A C 1
ATOM 1379 O O . THR A 1 170 ? -11.012 14.442 6.621 1.00 82.75 170 THR A O 1
ATOM 1382 N N . VAL A 1 171 ? -11.859 13.068 5.039 1.00 85.38 171 VAL A N 1
ATOM 1383 C CA . VAL A 1 171 ? -13.044 13.869 4.685 1.00 85.38 171 VAL A CA 1
ATOM 1384 C C . VAL A 1 171 ? -14.195 13.656 5.679 1.00 85.38 171 VAL A C 1
ATOM 1386 O O . VAL A 1 171 ? -15.069 14.511 5.812 1.00 85.38 171 VAL A O 1
ATOM 1389 N N . ILE A 1 172 ? -14.185 12.543 6.416 1.00 80.62 172 ILE A N 1
ATOM 1390 C CA . ILE A 1 172 ? -15.230 12.192 7.382 1.00 80.62 172 ILE A CA 1
ATOM 1391 C C . ILE A 1 172 ? -15.063 12.999 8.693 1.00 80.62 172 ILE A C 1
ATOM 1393 O O . ILE A 1 172 ? -13.977 12.991 9.292 1.00 80.62 172 ILE A O 1
ATOM 1397 N N . PRO A 1 173 ? -16.121 13.680 9.190 1.00 78.06 173 PRO A N 1
ATOM 1398 C CA . PRO A 1 173 ? -16.106 14.346 10.495 1.00 78.06 173 PRO A CA 1
ATOM 1399 C C . PRO A 1 173 ? -15.881 13.351 11.645 1.00 78.06 173 PRO A C 1
ATOM 1401 O O . PRO A 1 173 ? -16.499 12.285 11.675 1.00 78.06 173 PRO A O 1
ATOM 1404 N N . SER A 1 174 ? -15.044 13.724 12.620 1.00 66.50 174 SER A N 1
ATOM 1405 C CA . SER A 1 174 ? -14.525 12.859 13.699 1.00 66.50 174 SER A CA 1
ATOM 1406 C C . SER A 1 174 ? -15.579 12.219 14.612 1.00 66.50 174 SER A C 1
ATOM 1408 O O . SER A 1 174 ? -15.287 11.200 15.234 1.00 66.50 174 SER A O 1
ATOM 1410 N N . GLU A 1 175 ? -16.796 12.763 14.675 1.00 64.50 175 GLU A N 1
ATOM 1411 C CA . GLU A 1 175 ? -17.843 12.325 15.614 1.00 64.50 175 GLU A CA 1
ATOM 1412 C C . GLU A 1 175 ? -19.134 11.841 14.935 1.00 64.50 175 GLU A C 1
ATOM 1414 O O . GLU A 1 175 ? -20.123 11.538 15.604 1.00 64.50 175 GLU A O 1
ATOM 1419 N N . SER A 1 176 ? -19.154 11.743 13.603 1.00 65.06 176 SER A N 1
ATOM 1420 C CA . SER A 1 176 ? -20.379 11.389 12.882 1.00 65.06 176 SER A CA 1
ATOM 1421 C C . SER A 1 176 ? -20.514 9.881 12.662 1.00 65.06 176 SER A C 1
ATOM 1423 O O . SER A 1 176 ? -19.658 9.227 12.068 1.00 65.06 176 SER A O 1
ATOM 1425 N N . VAL A 1 177 ? -21.639 9.315 13.107 1.00 67.88 177 VAL A N 1
ATOM 1426 C CA . VAL A 1 177 ? -22.105 8.018 12.604 1.00 67.88 177 VAL A CA 1
ATOM 1427 C C . VAL A 1 177 ? -22.587 8.261 11.181 1.00 67.88 177 VAL A C 1
ATOM 1429 O O . VAL A 1 177 ? -23.704 8.730 10.971 1.00 67.88 177 VAL A O 1
ATOM 1432 N N . MET A 1 178 ? -21.723 8.010 10.202 1.00 70.00 178 MET A N 1
ATOM 1433 C CA . MET A 1 178 ? -22.084 8.205 8.804 1.00 70.00 178 MET A CA 1
ATOM 1434 C C . MET A 1 178 ? -22.864 7.009 8.274 1.00 70.00 178 MET A C 1
ATOM 1436 O O . MET A 1 178 ? -22.519 5.852 8.518 1.00 70.00 178 MET A O 1
ATOM 1440 N N . SER A 1 179 ? -23.917 7.297 7.512 1.00 79.31 179 SER A N 1
ATOM 1441 C CA . SER A 1 179 ? -24.553 6.289 6.675 1.00 79.31 179 SER A CA 1
ATOM 1442 C C . SER A 1 179 ? -23.591 5.853 5.569 1.00 79.31 179 SER A C 1
ATOM 1444 O O . SER A 1 179 ? -22.768 6.641 5.093 1.00 79.31 179 SER A O 1
ATOM 1446 N N . SER A 1 180 ? -23.743 4.616 5.091 1.00 80.25 180 SER A N 1
ATOM 1447 C CA . SER A 1 180 ? -22.981 4.094 3.951 1.00 80.25 180 SER A CA 1
ATOM 1448 C C . SER A 1 180 ? -23.038 5.036 2.746 1.00 80.25 180 SER A C 1
ATOM 1450 O O . SER A 1 180 ? -22.018 5.286 2.117 1.00 80.25 180 SER A O 1
ATOM 1452 N N . SER A 1 181 ? -24.209 5.621 2.464 1.00 85.38 181 SER A N 1
ATOM 1453 C CA . SER A 1 181 ? -24.401 6.558 1.350 1.00 85.38 181 SER A CA 1
ATOM 1454 C C . SER A 1 181 ? -23.463 7.764 1.416 1.00 85.38 181 SER A C 1
ATOM 1456 O O . SER A 1 181 ? -22.870 8.140 0.411 1.00 85.38 181 SER A O 1
ATOM 1458 N N . SER A 1 182 ? -23.262 8.330 2.604 1.00 85.56 182 SER A N 1
ATOM 1459 C CA . SER A 1 182 ? -22.455 9.537 2.761 1.00 85.56 182 SER A CA 1
ATOM 1460 C C . SER A 1 182 ? -20.945 9.246 2.703 1.00 85.56 182 SER A C 1
ATOM 1462 O O . SER A 1 182 ? -20.170 10.054 2.183 1.00 85.56 182 SER A O 1
ATOM 1464 N N . ILE A 1 183 ? -20.522 8.044 3.119 1.00 86.25 183 ILE A N 1
ATOM 1465 C CA . ILE A 1 183 ? -19.148 7.564 2.890 1.00 86.25 183 ILE A CA 1
ATOM 1466 C C . ILE A 1 183 ? -18.909 7.358 1.386 1.00 86.25 183 ILE A C 1
ATOM 1468 O O . ILE A 1 183 ? -17.883 7.788 0.864 1.00 86.25 183 ILE A O 1
ATOM 1472 N N . LEU A 1 184 ? -19.868 6.762 0.668 1.00 90.50 184 LEU A N 1
ATOM 1473 C CA . LEU A 1 184 ? -19.756 6.516 -0.775 1.00 90.50 184 LEU A CA 1
ATOM 1474 C C . LEU A 1 184 ? -19.626 7.811 -1.591 1.00 90.50 184 LEU A C 1
ATOM 1476 O O . LEU A 1 184 ? -18.860 7.844 -2.554 1.00 90.50 184 LEU A O 1
ATOM 1480 N N . GLU A 1 185 ? -20.320 8.881 -1.199 1.00 91.19 185 GLU A N 1
ATOM 1481 C CA . GLU A 1 185 ? -20.164 10.212 -1.808 1.00 91.19 185 GLU A CA 1
ATOM 1482 C C . GLU A 1 185 ? -18.801 10.852 -1.509 1.00 91.19 185 GLU A C 1
ATOM 1484 O O . GLU A 1 185 ? -18.288 11.639 -2.307 1.00 91.19 185 GLU A O 1
ATOM 1489 N N . SER A 1 186 ? -18.200 10.519 -0.365 1.00 91.50 186 SER A N 1
ATOM 1490 C CA . SER A 1 186 ? -16.881 11.031 0.023 1.00 91.50 186 SER A CA 1
ATOM 1491 C C . SER A 1 186 ? -15.746 10.413 -0.797 1.00 91.50 186 SER A C 1
ATOM 1493 O O . SER A 1 186 ? -14.719 11.065 -0.970 1.00 91.50 186 SER A O 1
ATOM 1495 N N . VAL A 1 187 ? -15.937 9.213 -1.368 1.00 94.44 187 VAL A N 1
ATOM 1496 C CA . VAL A 1 187 ? -14.933 8.534 -2.215 1.00 94.44 187 VAL A CA 1
ATOM 1497 C C . VAL A 1 187 ? -14.484 9.411 -3.378 1.00 94.44 187 VAL A C 1
ATOM 1499 O O . VAL A 1 187 ? -13.292 9.552 -3.612 1.00 94.44 187 VAL A O 1
ATOM 1502 N N . GLU A 1 188 ? -15.417 10.050 -4.080 1.00 95.06 188 GLU A N 1
ATOM 1503 C CA . GLU A 1 188 ? -15.095 10.887 -5.246 1.00 95.06 188 GLU A CA 1
ATOM 1504 C C . GLU A 1 188 ? -14.466 12.231 -4.866 1.00 95.06 188 GLU A C 1
ATOM 1506 O O . GLU A 1 188 ? -13.760 12.844 -5.665 1.00 95.06 188 GLU A O 1
ATOM 1511 N N . LYS A 1 189 ? -14.726 12.694 -3.640 1.00 94.19 189 LYS A N 1
ATOM 1512 C CA . LYS A 1 189 ? -14.240 13.976 -3.115 1.00 94.19 189 LYS A CA 1
ATOM 1513 C C . LYS A 1 189 ? -12.900 13.842 -2.391 1.00 94.19 189 LYS A C 1
ATOM 1515 O O . LYS A 1 189 ? -12.308 14.861 -2.037 1.00 94.19 189 LYS A O 1
ATOM 1520 N N . ALA A 1 190 ? -12.433 12.616 -2.159 1.00 94.12 190 ALA A N 1
ATOM 1521 C CA . ALA A 1 190 ? -11.191 12.341 -1.458 1.00 94.12 190 ALA A CA 1
ATOM 1522 C C . ALA A 1 190 ? -9.997 12.992 -2.192 1.00 94.12 190 ALA A C 1
ATOM 1524 O O . ALA A 1 190 ? -9.848 12.794 -3.401 1.00 94.12 190 ALA A O 1
ATOM 1525 N N . PRO A 1 191 ? -9.129 13.756 -1.498 1.00 93.19 191 PRO A N 1
ATOM 1526 C CA . PRO A 1 191 ? -7.954 14.395 -2.098 1.00 93.19 191 PRO A CA 1
ATOM 1527 C C . PRO A 1 191 ? -7.097 13.463 -2.966 1.00 93.19 191 PRO A C 1
ATOM 1529 O O . PRO A 1 191 ? -6.694 13.860 -4.062 1.00 93.19 191 PRO A O 1
ATOM 1532 N N . ALA A 1 192 ? -6.907 12.211 -2.530 1.00 93.50 192 ALA A N 1
ATOM 1533 C CA . ALA A 1 192 ? -6.129 11.206 -3.256 1.00 93.50 192 ALA A CA 1
ATOM 1534 C C . ALA A 1 192 ? -6.646 10.934 -4.681 1.00 93.50 192 ALA A C 1
ATOM 1536 O O . ALA A 1 192 ? -5.855 10.589 -5.553 1.00 93.50 192 ALA A O 1
ATOM 1537 N N . VAL A 1 193 ? -7.936 11.151 -4.977 1.00 95.38 193 VAL A N 1
ATOM 1538 C CA . VAL A 1 193 ? -8.504 10.951 -6.328 1.00 95.38 193 VAL A CA 1
ATOM 1539 C C . VAL A 1 193 ? -7.767 11.768 -7.393 1.00 95.38 193 VAL A C 1
ATOM 1541 O O . VAL A 1 193 ? -7.635 11.321 -8.535 1.00 95.38 193 VAL A O 1
ATOM 1544 N N . ARG A 1 194 ? -7.259 12.953 -7.028 1.00 94.38 194 ARG A N 1
ATOM 1545 C CA . ARG A 1 194 ? -6.505 13.830 -7.939 1.00 94.38 194 ARG A CA 1
ATOM 1546 C C . ARG A 1 194 ? -5.106 13.300 -8.251 1.00 94.38 194 ARG A C 1
ATOM 1548 O O . ARG A 1 194 ? -4.570 13.619 -9.305 1.00 94.38 194 ARG A O 1
ATOM 1555 N N . GLU A 1 195 ? -4.540 12.503 -7.351 1.00 94.62 195 GLU A N 1
ATOM 1556 C CA . GLU A 1 195 ? -3.207 11.906 -7.476 1.00 94.62 195 GLU A CA 1
ATOM 1557 C C . GLU A 1 195 ? -3.240 10.557 -8.209 1.00 94.62 195 GLU A C 1
ATOM 1559 O O . GLU A 1 195 ? -2.224 10.114 -8.744 1.00 94.62 195 GLU A O 1
ATOM 1564 N N . ILE A 1 196 ? -4.412 9.912 -8.267 1.00 95.50 196 ILE A N 1
ATOM 1565 C CA . ILE A 1 196 ? -4.611 8.663 -9.003 1.00 95.50 196 ILE A CA 1
ATOM 1566 C C . ILE A 1 196 ? -4.507 8.935 -10.517 1.00 95.50 196 ILE A C 1
ATOM 1568 O O . ILE A 1 196 ? -5.261 9.779 -11.039 1.00 95.50 196 ILE A O 1
ATOM 1572 N N . PRO A 1 197 ? -3.630 8.210 -11.246 1.00 95.06 197 PRO A N 1
ATOM 1573 C CA . PRO A 1 197 ? -3.549 8.322 -12.696 1.00 95.06 197 PRO A CA 1
ATOM 1574 C C . PRO A 1 197 ? -4.890 7.975 -13.348 1.00 95.06 197 PRO A C 1
ATOM 1576 O O . PRO A 1 197 ? -5.587 7.063 -12.905 1.00 95.06 197 PRO A O 1
ATOM 1579 N N . GLU A 1 198 ? -5.242 8.692 -14.414 1.00 95.62 198 GLU A N 1
ATOM 1580 C CA . GLU A 1 198 ? -6.570 8.631 -15.042 1.00 95.62 198 GLU A CA 1
ATOM 1581 C C . GLU A 1 198 ? -7.021 7.202 -15.382 1.00 95.62 198 GLU A C 1
ATOM 1583 O O . GLU A 1 198 ? -8.135 6.827 -15.021 1.00 95.62 198 GLU A O 1
ATOM 1588 N N . VAL A 1 199 ? -6.116 6.382 -15.931 1.00 95.38 199 VAL A N 1
ATOM 1589 C CA . VAL A 1 199 ? -6.364 4.973 -16.292 1.00 95.38 199 VAL A CA 1
ATOM 1590 C C . VAL A 1 199 ? -6.815 4.092 -15.115 1.00 95.38 199 VAL A C 1
ATOM 1592 O O . VAL A 1 199 ? -7.537 3.124 -15.313 1.00 95.38 199 VAL A O 1
ATOM 1595 N N . TYR A 1 200 ? -6.452 4.427 -13.872 1.00 96.38 200 TYR A N 1
ATOM 1596 C CA . TYR A 1 200 ? -6.870 3.671 -12.681 1.00 96.38 200 TYR A CA 1
ATOM 1597 C C . TYR A 1 200 ? -8.132 4.241 -12.018 1.00 96.38 200 TYR A C 1
ATOM 1599 O O . TYR A 1 200 ? -8.756 3.579 -11.185 1.00 96.38 200 TYR A O 1
ATOM 1607 N N . ARG A 1 201 ? -8.472 5.505 -12.296 1.00 96.44 201 ARG A N 1
ATOM 1608 C CA . ARG A 1 201 ? -9.336 6.313 -11.424 1.00 96.44 201 ARG A CA 1
ATOM 1609 C C . ARG A 1 201 ? -10.755 5.768 -11.330 1.00 96.44 201 ARG A C 1
ATOM 1611 O O . ARG A 1 201 ? -11.274 5.617 -10.226 1.00 96.44 201 ARG A O 1
ATOM 1618 N N . SER A 1 202 ? -11.383 5.480 -12.465 1.00 96.75 202 SER A N 1
ATOM 1619 C CA . SER A 1 202 ? -12.769 5.002 -12.505 1.00 96.75 202 SER A CA 1
ATOM 1620 C C . SER A 1 202 ? -12.915 3.635 -11.828 1.00 96.75 202 SER A C 1
ATOM 1622 O O . SER A 1 202 ? -13.795 3.468 -10.981 1.00 96.75 202 SER A O 1
ATOM 1624 N N . THR A 1 203 ? -12.014 2.694 -12.126 1.00 96.56 203 THR A N 1
ATOM 1625 C CA . THR A 1 203 ? -12.007 1.343 -11.547 1.00 96.56 203 THR A CA 1
ATOM 1626 C C . THR A 1 203 ? -11.738 1.369 -10.046 1.00 96.56 203 THR A C 1
ATOM 1628 O O . THR A 1 203 ? -12.439 0.703 -9.292 1.00 96.56 203 THR A O 1
ATOM 1631 N N . LEU A 1 204 ? -10.790 2.190 -9.576 1.00 96.94 204 LEU A N 1
ATOM 1632 C CA . LEU A 1 204 ? -10.481 2.296 -8.147 1.00 96.94 204 LEU A CA 1
ATOM 1633 C C . LEU A 1 204 ? -11.609 2.938 -7.344 1.00 96.94 204 LEU A C 1
ATOM 1635 O O . LEU A 1 204 ? -11.895 2.489 -6.239 1.00 96.94 204 LEU A O 1
ATOM 1639 N N . ILE A 1 205 ? -12.274 3.964 -7.886 1.00 96.56 205 ILE A N 1
ATOM 1640 C CA . ILE A 1 205 ? -13.443 4.567 -7.233 1.00 96.56 205 ILE A CA 1
ATOM 1641 C C . ILE A 1 205 ? -14.576 3.541 -7.131 1.00 96.56 205 ILE A C 1
ATOM 1643 O O . ILE A 1 205 ? -15.194 3.417 -6.072 1.00 96.56 205 ILE A O 1
ATOM 1647 N N . ALA A 1 206 ? -14.849 2.801 -8.210 1.00 96.56 206 ALA A N 1
ATOM 1648 C CA . ALA A 1 206 ? -15.869 1.757 -8.209 1.00 96.56 206 ALA A CA 1
ATOM 1649 C C . ALA A 1 206 ? -15.545 0.656 -7.188 1.00 96.56 206 ALA A C 1
ATOM 1651 O O . ALA A 1 206 ? -16.414 0.260 -6.408 1.00 96.56 206 ALA A O 1
ATOM 1652 N N . GLU A 1 207 ? -14.287 0.224 -7.134 1.00 96.69 207 GLU A N 1
ATOM 1653 C CA . GLU A 1 207 ? -13.838 -0.824 -6.226 1.00 96.69 207 GLU A CA 1
ATOM 1654 C C . GLU A 1 207 ? -13.829 -0.370 -4.764 1.00 96.69 207 GLU A C 1
ATOM 1656 O O . GLU A 1 207 ? -14.325 -1.086 -3.895 1.00 96.69 207 GLU A O 1
ATOM 1661 N N . ALA A 1 208 ? -13.381 0.855 -4.479 1.00 95.25 208 ALA A N 1
ATOM 1662 C CA . ALA A 1 208 ? -13.486 1.449 -3.149 1.00 95.25 208 ALA A CA 1
ATOM 1663 C C . ALA A 1 208 ? -14.949 1.498 -2.686 1.00 95.25 208 ALA A C 1
ATOM 1665 O O . ALA A 1 208 ? -15.271 1.055 -1.583 1.00 95.25 208 ALA A O 1
ATOM 1666 N N . LYS A 1 209 ? -15.867 1.952 -3.550 1.00 94.94 209 LYS A N 1
ATOM 1667 C CA . LYS A 1 209 ? -17.309 1.955 -3.259 1.00 94.94 209 LYS A CA 1
ATOM 1668 C C . LYS A 1 209 ? -17.853 0.547 -3.007 1.00 94.94 209 LYS A C 1
ATOM 1670 O O . LYS A 1 209 ? -18.645 0.359 -2.079 1.00 94.94 209 LYS A O 1
ATOM 1675 N N . ARG A 1 210 ? -17.423 -0.448 -3.789 1.00 94.56 210 ARG A N 1
ATOM 1676 C CA . ARG A 1 210 ? -17.796 -1.860 -3.610 1.00 94.56 210 ARG A CA 1
ATOM 1677 C C . ARG A 1 210 ? -17.331 -2.379 -2.250 1.00 94.56 210 ARG A C 1
ATOM 1679 O O . ARG A 1 210 ? -18.142 -2.931 -1.505 1.00 94.56 210 ARG A O 1
ATOM 1686 N N . LEU A 1 211 ? -16.062 -2.152 -1.908 1.00 91.38 211 LEU A N 1
ATOM 1687 C CA . LEU A 1 211 ? -15.466 -2.566 -0.639 1.00 91.38 211 LEU A CA 1
ATOM 1688 C C . LEU A 1 211 ? -16.138 -1.899 0.556 1.00 91.38 211 LEU A C 1
ATOM 1690 O O . LEU A 1 211 ? -16.407 -2.583 1.535 1.00 91.38 211 LEU A O 1
ATOM 1694 N N . ILE A 1 212 ? -16.465 -0.610 0.472 1.00 89.62 212 ILE A N 1
ATOM 1695 C CA . ILE A 1 212 ? -17.205 0.105 1.520 1.00 89.62 212 ILE A CA 1
ATOM 1696 C C . ILE A 1 212 ? -18.610 -0.491 1.680 1.00 89.62 212 ILE A C 1
ATOM 1698 O O . ILE A 1 212 ? -19.054 -0.760 2.796 1.00 89.62 212 ILE A O 1
ATOM 1702 N N . SER A 1 213 ? -19.298 -0.763 0.569 1.00 89.69 213 SER A N 1
ATOM 1703 C CA . SER A 1 213 ? -20.677 -1.268 0.579 1.00 89.69 213 SER A CA 1
ATOM 1704 C C . SER A 1 213 ? -20.79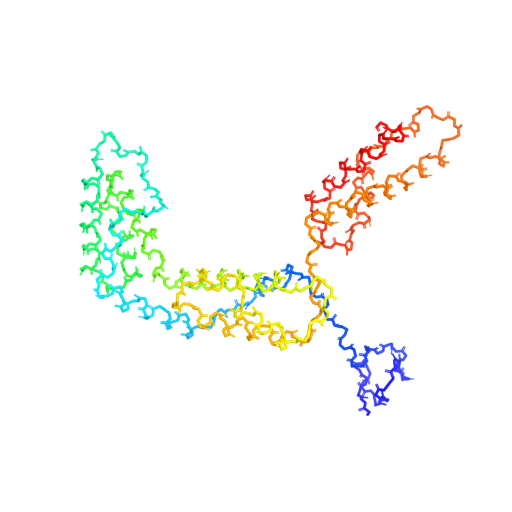8 -2.669 1.182 1.00 89.69 213 SER A C 1
ATOM 1706 O O . SER A 1 213 ? -21.690 -2.901 1.995 1.00 89.69 213 SER A O 1
ATOM 1708 N N . MET A 1 214 ? -19.885 -3.589 0.840 1.00 85.69 214 MET A N 1
ATOM 1709 C CA . MET A 1 214 ? -19.883 -4.984 1.335 1.00 85.69 214 MET A CA 1
ATOM 1710 C C . MET A 1 214 ? -19.778 -5.121 2.850 1.00 85.69 214 MET A C 1
ATOM 1712 O O . MET A 1 214 ? -20.063 -6.166 3.428 1.00 85.69 214 MET A O 1
ATOM 1716 N N . ASN A 1 215 ? -19.286 -4.070 3.464 1.00 74.88 215 ASN A N 1
ATOM 1717 C CA . ASN A 1 215 ? -18.724 -4.088 4.782 1.00 74.88 215 ASN A CA 1
ATOM 1718 C C . ASN A 1 215 ? -19.630 -3.298 5.752 1.00 74.88 215 ASN A C 1
ATOM 1720 O O . ASN A 1 215 ? -19.587 -3.490 6.958 1.00 74.88 215 ASN A O 1
ATOM 1724 N N . THR A 1 216 ? -20.564 -2.496 5.244 1.00 67.31 216 THR A N 1
ATOM 1725 C CA . THR A 1 216 ? -21.524 -1.752 6.071 1.00 67.31 216 THR A CA 1
ATOM 1726 C C . THR A 1 216 ? -22.565 -2.632 6.790 1.00 67.31 216 THR A C 1
ATOM 1728 O O . THR A 1 216 ? -22.964 -3.669 6.258 1.00 67.31 216 THR A O 1
ATOM 1731 N N . PRO A 1 217 ? -23.051 -2.219 7.984 1.00 59.97 217 PRO A N 1
ATOM 1732 C CA . PRO A 1 217 ? -22.855 -0.906 8.607 1.00 59.97 217 PRO A CA 1
ATOM 1733 C C . PRO A 1 217 ? -21.667 -0.850 9.591 1.00 59.97 217 PRO A C 1
ATOM 1735 O O . PRO A 1 217 ? -21.524 -1.701 10.471 1.00 59.97 217 PRO A O 1
ATOM 1738 N N . TYR A 1 218 ? -20.838 0.197 9.476 1.00 65.19 218 TYR A N 1
ATOM 1739 C CA . TYR A 1 218 ? -19.741 0.484 10.408 1.00 65.19 218 TYR A CA 1
ATOM 1740 C C . TYR A 1 218 ? -19.934 1.798 11.136 1.00 65.19 218 TYR A C 1
ATOM 1742 O O . TYR A 1 218 ? -20.389 2.787 10.567 1.00 65.19 218 TYR A O 1
ATOM 1750 N N . LYS A 1 219 ? -19.470 1.820 12.383 1.00 64.12 219 LYS A N 1
ATOM 1751 C CA . LYS A 1 219 ? -19.028 3.057 13.018 1.00 64.12 219 LYS A CA 1
ATOM 1752 C C . LYS A 1 219 ? -17.532 3.160 12.780 1.00 64.12 219 LYS A C 1
ATOM 1754 O O . LYS A 1 219 ? -16.764 2.457 13.433 1.00 64.12 219 LYS A O 1
ATOM 1759 N N . VAL A 1 220 ? -17.134 4.003 11.835 1.00 63.91 220 VAL A N 1
ATOM 1760 C CA . VAL A 1 220 ? -15.724 4.348 11.681 1.00 63.91 220 VAL A CA 1
ATOM 1761 C C . VAL A 1 220 ? -15.385 5.330 12.788 1.00 63.91 220 VAL A C 1
ATOM 1763 O O . VAL A 1 220 ? -15.907 6.443 12.824 1.00 63.91 220 VAL A O 1
ATOM 1766 N N . ARG A 1 221 ? -14.533 4.912 13.721 1.00 63.34 221 ARG A N 1
ATOM 1767 C CA . ARG A 1 221 ? -13.937 5.849 14.670 1.00 63.34 221 ARG A CA 1
ATOM 1768 C C . ARG A 1 221 ? -12.690 6.401 13.998 1.00 63.34 221 ARG A C 1
ATOM 1770 O O . ARG A 1 221 ? -11.780 5.627 13.693 1.00 63.34 221 ARG A O 1
ATOM 1777 N N . LYS A 1 222 ? -12.661 7.712 13.733 1.00 63.84 222 LYS A N 1
ATOM 1778 C CA . LYS A 1 222 ? -11.447 8.372 13.243 1.00 63.84 222 LYS A CA 1
ATOM 1779 C C . LYS A 1 222 ? -10.304 8.002 14.191 1.00 63.84 222 LYS A C 1
ATOM 1781 O O . LYS A 1 222 ? -10.513 7.958 15.407 1.00 63.84 222 LYS A O 1
ATOM 1786 N N . ALA A 1 223 ? -9.136 7.671 13.640 1.00 61.06 223 ALA A N 1
ATOM 1787 C CA . ALA A 1 223 ? -7.942 7.558 14.464 1.00 61.06 223 ALA A CA 1
ATOM 1788 C C . ALA A 1 223 ? -7.832 8.858 15.263 1.00 61.06 223 ALA A C 1
ATOM 1790 O O . ALA A 1 223 ? -7.979 9.935 14.676 1.00 61.06 223 ALA A O 1
ATOM 1791 N N . ALA A 1 224 ? -7.645 8.744 16.580 1.00 65.75 224 ALA A N 1
ATOM 1792 C CA . ALA A 1 224 ? -7.330 9.904 17.398 1.00 65.75 224 ALA A CA 1
ATOM 1793 C C . ALA A 1 224 ? -6.200 10.656 16.687 1.00 65.75 224 ALA A C 1
ATOM 1795 O O . ALA A 1 224 ? -5.245 10.023 16.216 1.00 65.75 224 ALA A O 1
ATOM 1796 N N . SER A 1 225 ? -6.339 11.971 16.522 1.00 73.56 225 SER A N 1
ATOM 1797 C CA . SER A 1 225 ? -5.252 12.766 15.955 1.00 73.56 225 SER A CA 1
ATOM 1798 C C . SER A 1 225 ? -3.971 12.493 16.748 1.00 73.56 225 SER A C 1
ATOM 1800 O O . SER A 1 225 ? -4.033 12.118 17.918 1.00 73.56 225 SER A O 1
ATOM 1802 N N . LEU A 1 226 ? -2.794 12.676 16.144 1.00 73.00 226 LEU A N 1
ATOM 1803 C CA . LEU A 1 226 ? -1.541 12.465 16.877 1.00 73.00 226 LEU A CA 1
ATOM 1804 C C . LEU A 1 226 ? -1.518 13.269 18.191 1.00 73.00 226 LEU A C 1
ATOM 1806 O O . LEU A 1 226 ? -1.042 12.763 19.200 1.00 73.00 226 LEU A O 1
ATOM 1810 N N . ALA A 1 227 ? -2.095 14.475 18.185 1.00 77.81 227 ALA A N 1
ATOM 1811 C CA . ALA A 1 227 ? -2.266 15.302 19.375 1.00 77.81 227 ALA A CA 1
ATOM 1812 C C . ALA A 1 227 ? -3.198 14.653 20.415 1.00 77.81 227 ALA A C 1
ATOM 1814 O O . ALA A 1 227 ? -2.818 14.527 21.571 1.00 77.81 227 ALA A O 1
ATOM 1815 N N . GLU A 1 228 ? -4.367 14.156 20.006 1.00 79.38 228 GLU A N 1
ATOM 1816 C CA . GLU A 1 228 ? -5.292 13.447 20.907 1.00 79.38 228 GLU A CA 1
ATOM 1817 C C . GLU A 1 228 ? -4.671 12.161 21.473 1.00 79.38 228 GLU A C 1
ATOM 1819 O O . GLU A 1 228 ? -4.857 11.844 22.645 1.00 79.38 228 GLU A O 1
ATOM 1824 N N . LEU A 1 229 ? -3.896 11.425 20.668 1.00 81.69 229 LEU A N 1
ATOM 1825 C CA . LEU A 1 229 ? -3.169 10.246 21.135 1.00 81.69 229 LEU A CA 1
ATOM 1826 C C . LEU A 1 229 ? -2.086 10.630 22.151 1.00 81.69 229 LEU A C 1
ATOM 1828 O O . LEU A 1 229 ? -1.909 9.923 23.140 1.00 81.69 229 LEU A O 1
ATOM 1832 N N . MET A 1 230 ? -1.379 11.740 21.928 1.00 82.69 230 MET A N 1
ATOM 1833 C CA . MET A 1 230 ? -0.402 12.274 22.880 1.00 82.69 230 MET A CA 1
ATOM 1834 C C . MET A 1 230 ? -1.074 12.674 24.200 1.00 82.69 230 MET A C 1
ATOM 1836 O O . MET A 1 230 ? -0.599 12.268 25.259 1.00 82.69 230 MET A O 1
ATOM 1840 N N . ASP A 1 231 ? -2.218 13.358 24.148 1.00 87.94 231 ASP A N 1
ATOM 1841 C CA . ASP A 1 231 ? -2.994 13.721 25.340 1.00 87.94 231 ASP A CA 1
ATOM 1842 C C . ASP A 1 231 ? -3.503 12.477 26.088 1.00 87.94 231 ASP A C 1
ATOM 1844 O O . ASP A 1 231 ? -3.484 12.416 27.321 1.00 87.94 231 ASP A O 1
ATOM 1848 N N . GLU A 1 232 ? -3.951 11.444 25.368 1.00 87.12 232 GLU A N 1
ATOM 1849 C CA . GLU A 1 232 ? -4.331 10.164 25.969 1.00 87.12 232 GLU A CA 1
ATOM 1850 C C . GLU A 1 232 ? -3.139 9.451 26.622 1.00 87.12 232 GLU A C 1
ATOM 1852 O O . GLU A 1 232 ? -3.285 8.918 27.726 1.00 87.12 232 GLU A O 1
ATOM 1857 N N . ILE A 1 233 ? -1.966 9.456 25.976 1.00 89.38 233 ILE A N 1
ATOM 1858 C CA . ILE A 1 233 ? -0.719 8.910 26.528 1.00 89.38 233 ILE A CA 1
ATOM 1859 C C . ILE A 1 233 ? -0.368 9.627 27.833 1.00 89.38 233 ILE A C 1
ATOM 1861 O O . ILE A 1 233 ? -0.101 8.959 28.832 1.00 89.38 233 ILE A O 1
ATOM 1865 N N . ASP A 1 234 ? -0.422 10.958 27.858 1.00 91.69 234 ASP A N 1
ATOM 1866 C CA . ASP A 1 234 ? -0.093 11.750 29.044 1.00 91.69 234 ASP A CA 1
ATOM 1867 C C . ASP A 1 234 ? -1.094 11.497 30.186 1.00 91.69 234 ASP A C 1
ATOM 1869 O O . ASP A 1 234 ? -0.703 11.230 31.328 1.00 91.69 234 ASP A O 1
ATOM 1873 N N . ASN A 1 235 ? -2.395 11.459 29.887 1.00 93.38 235 ASN A N 1
ATOM 1874 C CA . ASN A 1 235 ? -3.429 11.127 30.871 1.00 93.38 235 ASN A CA 1
ATOM 1875 C C . ASN A 1 235 ? -3.266 9.707 31.436 1.00 93.38 235 ASN A C 1
ATOM 1877 O O . ASN A 1 235 ? -3.416 9.472 32.644 1.00 93.38 235 ASN A O 1
ATOM 1881 N N . LEU A 1 236 ? -2.947 8.740 30.573 1.00 93.44 236 LEU A N 1
ATOM 1882 C CA . LEU A 1 236 ? -2.721 7.358 30.978 1.00 93.44 236 LEU A CA 1
ATOM 1883 C C . LEU A 1 236 ? -1.436 7.230 31.805 1.00 93.44 236 LEU A C 1
ATOM 1885 O O . LEU A 1 236 ? -1.433 6.503 32.802 1.00 93.44 236 LEU A O 1
ATOM 1889 N N . ALA A 1 237 ? -0.390 7.987 31.467 1.00 95.50 237 ALA A N 1
ATOM 1890 C CA . ALA A 1 237 ? 0.846 8.049 32.232 1.00 95.50 237 ALA A CA 1
ATOM 1891 C C . ALA A 1 237 ? 0.603 8.545 33.664 1.00 95.50 237 ALA A C 1
ATOM 1893 O O . ALA A 1 237 ? 1.011 7.882 34.623 1.00 95.50 237 ALA A O 1
ATOM 1894 N N . VAL A 1 238 ? -0.147 9.642 33.826 1.00 96.38 238 VAL A N 1
ATOM 1895 C CA . VAL A 1 238 ? -0.542 10.184 35.141 1.00 96.38 238 VAL A CA 1
ATOM 1896 C C . VAL A 1 238 ? -1.310 9.144 35.957 1.00 96.38 238 VAL A C 1
ATOM 1898 O O . VAL A 1 238 ? -1.056 8.965 37.156 1.00 96.38 238 VAL A O 1
ATOM 1901 N N . LYS A 1 239 ? -2.241 8.426 35.316 1.00 96.56 239 LYS A N 1
ATOM 1902 C CA . LYS A 1 239 ? -3.048 7.383 35.961 1.00 96.56 239 LYS A CA 1
ATOM 1903 C C . LYS A 1 239 ? -2.188 6.210 36.434 1.00 96.56 239 LYS A C 1
ATOM 1905 O O . LYS A 1 239 ? -2.337 5.781 37.579 1.00 96.56 239 LYS A O 1
ATOM 1910 N N . ILE A 1 240 ? -1.294 5.706 35.585 1.00 95.94 240 ILE A N 1
ATOM 1911 C CA . ILE A 1 240 ? -0.401 4.584 35.909 1.00 95.94 240 ILE A CA 1
ATOM 1912 C C . ILE A 1 240 ? 0.576 4.982 37.020 1.00 95.94 240 ILE A C 1
ATOM 1914 O O . ILE A 1 240 ? 0.685 4.260 38.012 1.00 95.94 240 ILE A O 1
ATOM 1918 N N . ALA A 1 241 ? 1.204 6.158 36.924 1.00 94.88 241 ALA A N 1
ATOM 1919 C CA . ALA A 1 241 ? 2.075 6.686 37.974 1.00 94.88 241 ALA A CA 1
ATOM 1920 C C . ALA A 1 241 ? 1.335 6.804 39.319 1.00 94.88 241 ALA A C 1
ATOM 1922 O O . ALA A 1 241 ? 1.879 6.463 40.367 1.00 94.88 241 ALA A O 1
ATOM 1923 N N . GLY A 1 242 ? 0.061 7.213 39.304 1.00 94.62 242 GLY A N 1
ATOM 1924 C CA . GLY A 1 242 ? -0.783 7.248 40.499 1.00 94.62 242 GLY A CA 1
ATOM 1925 C C . GLY A 1 242 ? -1.096 5.873 41.103 1.00 94.62 242 GLY A C 1
ATOM 1926 O O . GLY A 1 242 ? -1.234 5.764 42.321 1.00 94.62 242 GLY A O 1
ATOM 1927 N N . LEU A 1 243 ? -1.209 4.819 40.289 1.00 94.88 243 LEU A N 1
ATOM 1928 C CA . LEU A 1 243 ? -1.398 3.447 40.777 1.00 94.88 243 LEU A CA 1
ATOM 1929 C C . LEU A 1 243 ? -0.122 2.899 41.420 1.00 94.88 243 LEU A C 1
ATOM 1931 O O . LEU A 1 243 ? -0.197 2.291 42.490 1.00 94.88 243 LEU A O 1
ATOM 1935 N N . LEU A 1 244 ? 1.030 3.149 40.795 1.00 93.50 244 LEU A N 1
ATOM 1936 C CA . LEU A 1 244 ? 2.338 2.764 41.325 1.00 93.50 244 LEU A CA 1
ATOM 1937 C C . LEU A 1 244 ? 2.629 3.491 42.643 1.00 93.50 244 LEU A C 1
ATOM 1939 O O . LEU A 1 244 ? 2.955 2.840 43.632 1.00 93.50 244 LEU A O 1
ATOM 1943 N N . ASP A 1 245 ? 2.368 4.800 42.710 1.00 92.44 245 ASP A N 1
ATOM 1944 C CA . ASP A 1 245 ? 2.518 5.593 43.936 1.00 92.44 245 ASP A CA 1
ATOM 1945 C C . ASP A 1 245 ? 1.673 5.040 45.098 1.00 92.44 245 ASP A C 1
ATOM 1947 O O . ASP A 1 245 ? 2.157 4.867 46.217 1.00 92.44 245 ASP A O 1
ATOM 1951 N N . LYS A 1 246 ? 0.408 4.685 44.834 1.00 92.44 246 LYS A N 1
ATOM 1952 C CA . LYS A 1 246 ? -0.468 4.060 45.841 1.00 92.44 246 LYS A CA 1
ATOM 1953 C C . LYS A 1 246 ? 0.048 2.698 46.304 1.00 92.44 246 LYS A C 1
ATOM 1955 O O . LYS A 1 246 ? -0.093 2.370 47.482 1.00 92.44 246 LYS A O 1
ATOM 1960 N N . ARG A 1 247 ? 0.606 1.895 45.391 1.00 91.00 247 ARG A N 1
ATOM 1961 C CA . ARG A 1 247 ? 1.172 0.581 45.715 1.00 91.00 247 ARG A CA 1
ATOM 1962 C C . ARG A 1 247 ? 2.380 0.743 46.634 1.00 91.00 247 ARG A C 1
ATOM 1964 O O . ARG A 1 247 ? 2.383 0.137 47.698 1.00 91.00 247 ARG A O 1
ATOM 1971 N N . HIS A 1 248 ? 3.335 1.599 46.276 1.00 88.38 248 HIS A N 1
ATOM 1972 C CA . HIS A 1 248 ? 4.574 1.808 47.036 1.00 88.38 248 HIS A CA 1
ATOM 1973 C C . HIS A 1 248 ? 4.338 2.447 48.412 1.00 88.38 248 HIS A C 1
ATOM 1975 O O . HIS A 1 248 ? 4.864 1.961 49.415 1.00 88.38 248 HIS A O 1
ATOM 1981 N N . LYS A 1 249 ? 3.434 3.432 48.519 1.00 87.00 249 LYS A N 1
ATOM 1982 C CA . LYS A 1 249 ? 3.046 4.028 49.815 1.00 87.00 249 LYS A CA 1
ATOM 1983 C C . LYS A 1 249 ? 2.427 3.035 50.798 1.00 87.00 249 LYS A C 1
ATOM 1985 O O . LYS A 1 249 ? 2.540 3.225 52.004 1.00 87.00 249 LYS A O 1
ATOM 1990 N N . LYS A 1 250 ? 1.793 1.959 50.318 1.00 84.62 250 LYS A N 1
ATOM 1991 C CA . LYS A 1 250 ? 1.222 0.921 51.192 1.00 84.62 250 LYS A CA 1
ATOM 1992 C C . LYS A 1 250 ? 2.299 0.092 51.905 1.00 84.62 250 LYS A C 1
ATOM 1994 O O . LYS A 1 250 ? 2.029 -0.449 52.973 1.00 84.62 250 LYS A O 1
ATOM 1999 N N . PHE A 1 251 ? 3.495 -0.010 51.327 1.00 77.50 251 PHE A N 1
ATOM 2000 C CA . PHE A 1 251 ? 4.594 -0.821 51.858 1.00 77.50 251 PHE A CA 1
ATOM 2001 C C . PHE A 1 251 ? 5.617 -0.013 52.662 1.00 77.50 251 PHE A C 1
ATOM 2003 O O . PHE A 1 251 ? 6.464 -0.598 53.334 1.00 77.50 251 PHE A O 1
ATOM 2010 N N . SER A 1 252 ? 5.528 1.317 52.637 1.00 60.62 252 SER A N 1
ATOM 2011 C CA . SER A 1 252 ? 6.494 2.196 53.283 1.00 60.62 252 SER A CA 1
ATOM 2012 C C . SER A 1 252 ? 5.873 3.024 54.393 1.00 60.62 252 SER A C 1
ATOM 2014 O O . SER A 1 252 ? 5.424 4.146 54.177 1.00 60.62 252 SER A O 1
ATOM 2016 N N . SER A 1 253 ? 5.876 2.486 55.611 1.00 59.00 253 SER A N 1
ATOM 2017 C CA . SER A 1 253 ? 5.817 3.350 56.791 1.00 59.00 253 SER A CA 1
ATOM 2018 C C . SER A 1 253 ? 7.207 3.756 57.289 1.00 59.00 253 SER A C 1
ATOM 2020 O O . SER A 1 253 ? 7.278 4.749 57.994 1.00 59.00 253 SER A O 1
ATOM 2022 N N . ASN A 1 254 ? 8.301 3.063 56.918 1.00 63.59 254 ASN A N 1
ATOM 2023 C CA . ASN A 1 254 ? 9.634 3.300 57.510 1.00 63.59 254 ASN A CA 1
ATOM 2024 C C . ASN A 1 254 ? 10.864 2.977 56.619 1.00 63.59 254 ASN A C 1
ATOM 2026 O O . ASN A 1 254 ? 11.977 2.942 57.140 1.00 63.59 254 ASN A O 1
ATOM 2030 N N . SER A 1 255 ? 10.727 2.717 55.307 1.00 64.56 255 SER A N 1
ATOM 2031 C CA . SER A 1 255 ? 11.889 2.340 54.468 1.00 64.56 255 SER A CA 1
ATOM 2032 C C . SER A 1 255 ? 12.409 3.505 53.609 1.00 64.56 255 SER A C 1
ATOM 2034 O O . SER A 1 255 ? 11.649 4.031 52.788 1.00 64.56 255 SER A O 1
ATOM 2036 N N . PRO A 1 256 ? 13.704 3.868 53.698 1.00 61.47 256 PRO A N 1
ATOM 2037 C CA . PRO A 1 256 ? 14.312 4.892 52.841 1.00 61.47 256 PRO A CA 1
ATOM 2038 C C . PRO A 1 256 ? 14.403 4.474 51.361 1.00 61.47 256 PRO A C 1
ATOM 2040 O O . PRO A 1 256 ? 14.581 5.328 50.500 1.00 61.47 256 PRO A O 1
ATOM 2043 N N . TYR A 1 257 ? 14.224 3.185 51.047 1.00 60.75 257 TYR A N 1
ATOM 2044 C CA . TYR A 1 257 ? 14.235 2.649 49.675 1.00 60.75 257 TYR A CA 1
ATOM 2045 C C . TYR A 1 257 ? 12.861 2.645 48.994 1.00 60.75 257 TYR A C 1
ATOM 2047 O O . TYR A 1 257 ? 12.709 2.125 47.895 1.00 60.75 257 TYR A O 1
ATOM 2055 N N . SER A 1 258 ? 11.843 3.222 49.631 1.00 63.28 258 SER A N 1
ATOM 2056 C CA . SER A 1 258 ? 10.459 3.202 49.137 1.00 63.28 258 SER A CA 1
ATOM 2057 C C . SER A 1 258 ? 10.168 4.082 47.919 1.00 63.28 258 SER A C 1
ATOM 2059 O O . SER A 1 258 ? 9.025 4.147 47.470 1.00 63.28 258 SER A O 1
ATOM 2061 N N . PHE A 1 259 ? 11.190 4.745 47.383 1.00 75.88 259 PHE A N 1
ATOM 2062 C CA . PHE A 1 259 ? 11.067 5.696 46.283 1.00 75.88 259 PHE A CA 1
ATOM 2063 C C . PHE A 1 259 ? 11.681 5.195 44.973 1.00 75.88 259 PHE A C 1
ATOM 2065 O O . PHE A 1 259 ? 11.759 5.970 44.030 1.00 75.88 259 PHE A O 1
ATOM 2072 N N . ILE A 1 260 ? 12.110 3.933 44.879 1.00 86.62 260 ILE A N 1
ATOM 2073 C CA . ILE A 1 260 ? 12.633 3.374 43.624 1.00 86.62 260 ILE A CA 1
ATOM 2074 C C . ILE A 1 260 ? 11.534 2.546 42.959 1.00 86.62 260 ILE A C 1
ATOM 2076 O O . ILE 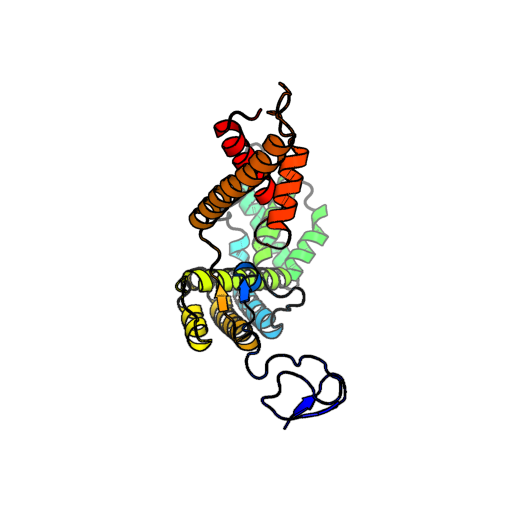A 1 260 ? 11.065 1.564 43.536 1.00 86.62 260 ILE A O 1
ATOM 2080 N N . VAL A 1 261 ? 11.138 2.930 41.744 1.00 89.50 261 VAL A N 1
ATOM 2081 C CA . VAL A 1 261 ? 10.254 2.110 40.902 1.00 89.50 261 VAL A CA 1
ATOM 2082 C C . VAL A 1 261 ? 11.082 1.540 39.766 1.00 89.50 261 VAL A C 1
ATOM 2084 O O . VAL A 1 261 ? 11.534 2.266 38.883 1.00 89.50 261 VAL A O 1
ATOM 2087 N N . GLU A 1 262 ? 11.271 0.223 39.759 1.00 93.31 262 GLU A N 1
ATOM 2088 C CA . GLU A 1 262 ? 12.017 -0.420 38.684 1.00 93.31 262 GLU A CA 1
ATOM 2089 C C . GLU A 1 262 ? 11.303 -0.266 37.335 1.00 93.31 262 GLU A C 1
ATOM 2091 O O . GLU A 1 262 ? 10.075 -0.353 37.227 1.00 93.31 262 GLU A O 1
ATOM 2096 N N . TYR A 1 263 ? 12.087 -0.105 36.268 1.00 93.81 263 TYR A N 1
ATOM 2097 C CA . TYR A 1 263 ? 11.556 0.023 34.911 1.00 93.81 263 TYR A CA 1
ATOM 2098 C C . TYR A 1 263 ? 10.694 -1.182 34.494 1.00 93.81 263 TYR A C 1
ATOM 2100 O O . TYR A 1 263 ? 9.684 -1.022 33.812 1.00 93.81 263 TYR A O 1
ATOM 2108 N N . THR A 1 264 ? 11.034 -2.384 34.962 1.00 95.50 264 THR A N 1
ATOM 2109 C CA . THR A 1 264 ? 10.250 -3.613 34.749 1.00 95.50 264 THR A CA 1
ATOM 2110 C C . THR A 1 264 ? 8.853 -3.525 35.374 1.00 95.50 264 THR A C 1
ATOM 2112 O O . THR A 1 264 ? 7.884 -4.030 34.799 1.00 95.50 264 THR A O 1
ATOM 2115 N N . GLU A 1 265 ? 8.706 -2.840 36.514 1.00 95.19 265 GLU A N 1
ATOM 2116 C CA . GLU A 1 265 ? 7.406 -2.599 37.142 1.00 95.19 265 GLU A CA 1
ATOM 2117 C C . GLU A 1 265 ? 6.573 -1.605 36.321 1.00 95.19 265 GLU A C 1
ATOM 2119 O O . GLU A 1 265 ? 5.377 -1.835 36.109 1.00 95.19 265 GLU A O 1
ATOM 2124 N N . ILE A 1 266 ? 7.209 -0.555 35.784 1.00 95.38 266 ILE A N 1
ATOM 2125 C CA . ILE A 1 266 ? 6.573 0.389 34.851 1.00 95.38 266 ILE A CA 1
ATOM 2126 C C . ILE A 1 266 ? 6.074 -0.353 33.607 1.00 95.38 266 ILE A C 1
ATOM 2128 O O . ILE A 1 266 ? 4.897 -0.237 33.260 1.00 95.38 266 ILE A O 1
ATOM 2132 N N . GLN A 1 267 ? 6.927 -1.162 32.973 1.00 96.06 267 GLN A N 1
ATOM 2133 C CA . GLN A 1 267 ? 6.567 -1.950 31.790 1.00 96.06 267 GLN A CA 1
ATOM 2134 C C . GLN A 1 267 ? 5.386 -2.881 32.061 1.00 96.06 267 GLN A C 1
ATOM 2136 O O . GLN A 1 267 ? 4.457 -2.953 31.254 1.00 96.06 267 GLN A O 1
ATOM 2141 N N . LYS A 1 268 ? 5.379 -3.566 33.211 1.00 96.62 268 LYS A N 1
ATOM 2142 C CA . LYS A 1 268 ? 4.272 -4.443 33.603 1.00 96.62 268 LYS A CA 1
ATOM 2143 C C . LYS A 1 268 ? 2.970 -3.662 33.779 1.00 96.62 268 LYS A C 1
ATOM 2145 O O . LYS A 1 268 ? 1.940 -4.080 33.254 1.00 96.62 268 LYS A O 1
ATOM 2150 N N . ALA A 1 269 ? 3.008 -2.524 34.473 1.00 95.56 269 ALA A N 1
ATOM 2151 C CA . ALA A 1 269 ? 1.827 -1.693 34.691 1.00 95.56 269 ALA A CA 1
ATOM 2152 C C . ALA A 1 269 ? 1.278 -1.112 33.375 1.00 95.56 269 ALA A C 1
ATOM 2154 O O . ALA A 1 269 ? 0.067 -1.120 33.152 1.00 95.56 269 ALA A O 1
ATOM 2155 N N . VAL A 1 270 ? 2.163 -0.672 32.475 1.00 95.88 270 VAL A N 1
ATOM 2156 C CA . VAL A 1 270 ? 1.805 -0.219 31.123 1.00 95.88 270 VAL A CA 1
ATOM 2157 C C . VAL A 1 270 ? 1.206 -1.357 30.299 1.00 95.88 270 VAL A C 1
ATOM 2159 O O . VAL A 1 270 ? 0.154 -1.179 29.681 1.00 95.88 270 VAL A O 1
ATOM 2162 N N . GLY A 1 271 ? 1.818 -2.542 30.320 1.00 95.38 271 GLY A N 1
ATOM 2163 C CA . GLY A 1 271 ? 1.303 -3.726 29.638 1.00 95.38 271 GLY A CA 1
ATOM 2164 C C . GLY A 1 271 ? -0.093 -4.108 30.127 1.00 95.38 271 GLY A C 1
ATOM 2165 O O . GLY A 1 271 ? -0.996 -4.310 29.322 1.00 95.38 271 GLY A O 1
ATOM 2166 N N . GLU A 1 272 ? -0.316 -4.125 31.442 1.00 95.88 272 GLU A N 1
ATOM 2167 C CA . GLU A 1 272 ? -1.628 -4.408 32.034 1.00 95.88 272 GLU A CA 1
ATOM 2168 C C . GLU A 1 272 ? -2.685 -3.356 31.670 1.00 95.88 272 GLU A C 1
ATOM 2170 O O . GLU A 1 272 ? -3.827 -3.721 31.377 1.00 95.88 272 GLU A O 1
ATOM 2175 N N . ALA A 1 273 ? -2.316 -2.071 31.666 1.00 94.00 273 ALA A N 1
ATOM 2176 C CA . ALA A 1 273 ? -3.215 -0.967 31.334 1.00 94.00 273 ALA A CA 1
ATOM 2177 C C . ALA A 1 273 ? -3.597 -0.928 29.845 1.00 94.00 273 ALA A C 1
ATOM 2179 O O . ALA A 1 273 ? -4.685 -0.463 29.510 1.00 94.00 273 ALA A O 1
ATOM 2180 N N . THR A 1 274 ? -2.728 -1.435 28.966 1.00 94.19 274 THR A N 1
ATOM 2181 C CA . THR A 1 274 ? -2.884 -1.353 27.502 1.00 94.19 274 THR A CA 1
ATOM 2182 C C . THR A 1 274 ? -3.157 -2.699 26.825 1.00 94.19 274 THR A C 1
ATOM 2184 O O . THR A 1 274 ? -3.287 -2.758 25.605 1.00 94.19 274 THR A O 1
ATOM 2187 N N . LYS A 1 275 ? -3.280 -3.801 27.578 1.00 93.00 275 LYS A N 1
ATOM 2188 C CA . LYS A 1 275 ? -3.409 -5.167 27.023 1.00 93.00 275 LYS A CA 1
ATOM 2189 C C . LYS A 1 275 ? -4.582 -5.374 26.059 1.00 93.00 275 LYS A C 1
ATOM 2191 O O . LYS A 1 275 ? -4.509 -6.252 25.209 1.00 93.00 275 LYS A O 1
ATOM 2196 N N . ASN A 1 276 ? -5.643 -4.582 26.200 1.00 85.69 276 ASN A N 1
ATOM 2197 C CA . ASN A 1 276 ? -6.856 -4.674 25.382 1.00 85.69 276 ASN A CA 1
ATOM 2198 C C . ASN A 1 276 ? -7.007 -3.495 24.407 1.00 85.69 276 ASN A C 1
ATOM 2200 O O . ASN A 1 276 ? -8.053 -3.367 23.778 1.00 85.69 276 ASN A O 1
ATOM 2204 N N . ASP A 1 277 ? -6.006 -2.618 24.317 1.00 83.88 277 ASP A N 1
ATOM 2205 C CA . ASP A 1 277 ? -6.037 -1.451 23.443 1.00 83.88 277 ASP A CA 1
ATOM 2206 C C . ASP A 1 277 ? -5.018 -1.635 22.316 1.00 83.88 277 ASP A C 1
ATOM 2208 O O . ASP A 1 277 ? -3.808 -1.493 22.507 1.00 83.88 277 ASP A O 1
ATOM 2212 N N . SER A 1 278 ? -5.524 -1.983 21.132 1.00 80.25 278 SER A N 1
ATOM 2213 C CA . SER A 1 278 ? -4.720 -2.239 19.934 1.00 80.25 278 SER A CA 1
ATOM 2214 C C . SER A 1 278 ? -3.959 -1.009 19.437 1.00 80.25 278 SER A C 1
ATOM 2216 O O . SER A 1 278 ? -3.038 -1.161 18.638 1.00 80.25 278 SER A O 1
ATOM 2218 N N . ARG A 1 279 ? -4.288 0.194 19.929 1.00 82.50 279 ARG A N 1
ATOM 2219 C CA . ARG A 1 279 ? -3.570 1.432 19.594 1.00 82.50 279 ARG A CA 1
ATOM 2220 C C . ARG A 1 279 ? -2.165 1.471 20.201 1.00 82.50 279 ARG A C 1
ATOM 2222 O O . ARG A 1 279 ? -1.296 2.167 19.686 1.00 82.50 279 ARG A O 1
ATOM 2229 N N . PHE A 1 280 ? -1.915 0.714 21.271 1.00 84.88 280 PHE A N 1
ATOM 2230 C CA . PHE A 1 280 ? -0.622 0.674 21.952 1.00 84.88 280 PHE A CA 1
ATOM 2231 C C . PHE A 1 280 ? 0.254 -0.461 21.415 1.00 84.88 280 PHE A C 1
ATOM 2233 O O . PHE A 1 280 ? 0.342 -1.544 22.003 1.00 84.88 280 PHE A O 1
ATOM 2240 N N . SER A 1 281 ? 0.922 -0.183 20.294 1.00 86.19 281 SER A N 1
ATOM 2241 C CA . SER A 1 281 ? 2.006 -1.020 19.767 1.00 86.19 281 SER A CA 1
ATOM 2242 C C . SER A 1 281 ? 3.207 -1.062 20.726 1.00 86.19 281 SER A C 1
ATOM 2244 O O . SER A 1 281 ? 3.268 -0.307 21.696 1.00 86.19 281 SER A O 1
ATOM 2246 N N . GLU A 1 282 ? 4.193 -1.920 20.462 1.00 83.75 282 GLU A N 1
ATOM 2247 C CA . GLU A 1 282 ? 5.417 -1.995 21.273 1.00 83.75 282 GLU A CA 1
ATOM 2248 C C . GLU A 1 282 ? 6.150 -0.643 21.364 1.00 83.75 282 GLU A C 1
ATOM 2250 O O . GLU A 1 282 ? 6.522 -0.226 22.460 1.00 83.75 282 GLU A O 1
ATOM 2255 N N . GLY A 1 283 ? 6.251 0.093 20.249 1.00 82.06 283 GLY A N 1
ATOM 2256 C CA . GLY A 1 283 ? 6.831 1.441 20.229 1.00 82.06 283 GLY A CA 1
ATOM 2257 C C . GLY A 1 283 ? 6.032 2.431 21.079 1.00 82.06 283 GLY A C 1
ATOM 2258 O O . GLY A 1 283 ? 6.579 3.078 21.967 1.00 82.06 283 GLY A O 1
ATOM 2259 N N . THR A 1 284 ? 4.709 2.465 20.904 1.00 86.19 284 THR A N 1
ATOM 2260 C CA . THR A 1 284 ? 3.820 3.346 21.681 1.00 86.19 284 THR A CA 1
ATOM 2261 C C . THR A 1 284 ? 3.851 3.022 23.182 1.00 86.19 284 THR A C 1
ATOM 2263 O O . THR A 1 284 ? 3.750 3.915 24.023 1.00 86.19 284 THR A O 1
ATOM 2266 N N . ARG A 1 285 ? 4.014 1.743 23.552 1.00 92.12 285 ARG A N 1
ATOM 2267 C CA . ARG A 1 285 ? 4.186 1.318 24.952 1.00 92.12 285 ARG A CA 1
ATOM 2268 C C . ARG A 1 285 ? 5.513 1.793 25.529 1.00 92.12 285 ARG A C 1
ATOM 2270 O O . ARG A 1 285 ? 5.537 2.168 26.700 1.00 92.12 285 ARG A O 1
ATOM 2277 N N . ALA A 1 286 ? 6.590 1.797 24.744 1.00 91.25 286 ALA A N 1
ATOM 2278 C CA . ALA A 1 286 ? 7.874 2.331 25.184 1.00 91.25 286 ALA A CA 1
ATOM 2279 C C . ALA A 1 286 ? 7.774 3.837 25.479 1.00 91.25 286 ALA A C 1
ATOM 2281 O O . ALA A 1 286 ? 8.185 4.271 26.557 1.00 91.25 286 ALA A O 1
ATOM 2282 N N . ASP A 1 287 ? 7.131 4.605 24.595 1.00 89.75 287 ASP A N 1
ATOM 2283 C CA . ASP A 1 287 ? 6.884 6.037 24.806 1.00 89.75 287 ASP A CA 1
ATOM 2284 C C . ASP A 1 287 ? 6.029 6.290 26.055 1.00 89.75 287 ASP A C 1
ATOM 2286 O O . ASP A 1 287 ? 6.368 7.131 26.891 1.00 89.75 287 ASP A O 1
ATOM 2290 N N . LEU A 1 288 ? 4.964 5.506 26.247 1.00 94.50 288 LEU A N 1
ATOM 2291 C CA . LEU A 1 288 ? 4.139 5.579 27.451 1.00 94.50 288 LEU A CA 1
ATOM 2292 C C . LEU A 1 288 ? 4.945 5.251 28.720 1.00 94.50 288 LEU A C 1
ATOM 2294 O O . LEU A 1 288 ? 4.795 5.945 29.723 1.00 94.50 288 LEU A O 1
ATOM 2298 N N . CYS A 1 289 ? 5.840 4.255 28.695 1.00 93.75 289 CYS A N 1
ATOM 2299 C CA . CYS A 1 289 ? 6.733 3.967 29.825 1.00 93.75 289 CYS A CA 1
ATOM 2300 C C . CYS A 1 289 ? 7.622 5.171 30.171 1.00 93.75 289 CYS A C 1
ATOM 2302 O O . CYS A 1 289 ? 7.793 5.485 31.351 1.00 93.75 289 CYS A O 1
ATOM 2304 N N . LEU A 1 290 ? 8.158 5.870 29.163 1.00 94.25 290 LEU A N 1
ATOM 2305 C CA . LEU A 1 290 ? 8.956 7.081 29.377 1.00 94.25 290 LEU A CA 1
ATOM 2306 C C . LEU A 1 290 ? 8.124 8.195 30.023 1.00 94.25 290 LEU A C 1
ATOM 2308 O O . LEU A 1 290 ? 8.599 8.845 30.956 1.00 94.25 290 LEU A O 1
ATOM 2312 N N . GLN A 1 291 ? 6.882 8.399 29.576 1.00 95.62 291 GLN A N 1
ATOM 2313 C CA . GLN A 1 291 ? 5.992 9.400 30.174 1.00 95.62 291 GLN A CA 1
ATOM 2314 C C . GLN A 1 291 ? 5.601 9.038 31.611 1.00 95.62 291 GLN A C 1
ATOM 2316 O O . GLN A 1 291 ? 5.650 9.898 32.490 1.00 95.62 291 GLN A O 1
ATOM 2321 N N . VAL A 1 292 ? 5.319 7.761 31.899 1.00 95.38 292 VAL A N 1
ATOM 2322 C CA . VAL A 1 292 ? 5.087 7.281 33.274 1.00 95.38 292 VAL A CA 1
ATOM 2323 C C . VAL A 1 292 ? 6.299 7.575 34.159 1.00 95.38 292 VAL A C 1
ATOM 2325 O O . VAL A 1 292 ? 6.131 8.067 35.273 1.00 95.38 292 VAL A O 1
ATOM 2328 N N . GLY A 1 293 ? 7.517 7.348 33.657 1.00 93.19 293 GLY A N 1
ATOM 2329 C CA . GLY A 1 293 ? 8.753 7.688 34.366 1.00 93.19 293 GLY A CA 1
ATOM 2330 C C . GLY A 1 293 ? 8.867 9.183 34.689 1.00 93.19 293 GLY A C 1
ATOM 2331 O O . GLY A 1 293 ? 9.216 9.547 35.812 1.00 93.19 293 GLY A O 1
ATOM 2332 N N . LYS A 1 294 ? 8.500 10.072 33.754 1.00 94.94 294 LYS A N 1
ATOM 2333 C CA . LYS A 1 294 ? 8.461 11.524 34.018 1.00 94.94 294 LYS A CA 1
ATOM 2334 C C . LYS A 1 294 ? 7.441 11.880 35.103 1.00 94.94 294 LYS A C 1
ATOM 2336 O O . LYS A 1 294 ? 7.750 12.689 35.978 1.00 94.94 294 LYS A O 1
ATOM 2341 N N . GLU A 1 295 ? 6.258 11.270 35.084 1.00 96.12 295 GLU A N 1
ATOM 2342 C CA . GLU A 1 295 ? 5.220 11.493 36.099 1.00 96.12 295 GLU A CA 1
ATOM 2343 C C . GLU A 1 295 ? 5.601 10.945 37.481 1.00 96.12 295 GLU A C 1
ATOM 2345 O O . GLU A 1 295 ? 5.291 11.561 38.502 1.00 96.12 295 GLU A O 1
ATOM 2350 N N . LEU A 1 296 ? 6.314 9.819 37.537 1.00 92.50 296 LEU A N 1
ATOM 2351 C CA . LEU A 1 296 ? 6.881 9.278 38.773 1.00 92.50 296 LEU A CA 1
ATOM 2352 C C . LEU A 1 296 ? 7.985 10.185 39.331 1.00 92.50 296 LEU A C 1
ATOM 2354 O O . LEU A 1 296 ? 7.987 10.480 40.527 1.00 92.50 296 LEU A O 1
ATOM 2358 N N . LYS A 1 297 ? 8.849 10.732 38.468 1.00 92.19 297 LYS A N 1
ATOM 2359 C CA . LYS A 1 297 ? 9.882 11.699 38.867 1.00 92.19 297 LYS A CA 1
ATOM 2360 C C . LYS A 1 297 ? 9.286 12.966 39.487 1.00 92.19 297 LYS A C 1
ATOM 2362 O O . LYS A 1 297 ? 9.794 13.447 40.497 1.00 92.19 297 LYS A O 1
ATOM 2367 N N . LYS A 1 298 ? 8.164 13.474 38.957 1.00 93.06 298 LYS A N 1
ATOM 2368 C CA . LYS A 1 298 ? 7.409 14.596 39.564 1.00 93.06 298 LYS A CA 1
ATOM 2369 C C . LYS A 1 298 ? 6.901 14.283 40.980 1.00 93.06 298 LYS A C 1
ATOM 2371 O O . LYS A 1 298 ? 6.603 15.201 41.738 1.00 93.06 298 LYS A O 1
ATOM 2376 N N . ARG A 1 299 ? 6.798 13.001 41.341 1.00 90.75 299 ARG A N 1
ATOM 2377 C CA . ARG A 1 299 ? 6.361 12.499 42.654 1.00 90.75 299 ARG A CA 1
ATOM 2378 C C . ARG A 1 299 ? 7.529 12.068 43.552 1.00 90.75 299 ARG A C 1
ATOM 2380 O O . ARG A 1 299 ? 7.283 11.432 44.572 1.00 90.75 299 ARG A O 1
ATOM 2387 N N . ASN A 1 300 ? 8.763 12.438 43.199 1.00 90.69 300 ASN A N 1
ATOM 2388 C CA . ASN A 1 300 ? 10.002 12.097 43.909 1.00 90.69 300 ASN A CA 1
ATOM 2389 C C . ASN A 1 300 ? 10.365 10.603 43.907 1.00 90.69 300 ASN A C 1
ATOM 2391 O O . ASN A 1 300 ? 11.073 10.154 44.805 1.00 90.69 300 ASN A O 1
ATOM 2395 N N . TYR A 1 301 ? 9.910 9.843 42.909 1.00 86.38 301 TYR A N 1
ATOM 2396 C CA . TYR A 1 301 ? 10.463 8.513 42.654 1.00 86.38 301 TYR A CA 1
ATOM 2397 C C . TYR A 1 301 ? 11.726 8.620 41.783 1.00 86.38 301 TYR A C 1
ATOM 2399 O O . TYR A 1 301 ? 11.805 9.498 40.915 1.00 86.38 301 TYR A O 1
ATOM 2407 N N . MET A 1 302 ? 12.703 7.746 42.041 1.00 73.00 302 MET A N 1
ATOM 2408 C CA . MET A 1 302 ? 13.894 7.527 41.208 1.00 73.00 302 MET A CA 1
ATOM 2409 C C . MET A 1 302 ? 13.657 6.419 40.191 1.00 73.00 302 MET A C 1
ATOM 2411 O O . MET A 1 302 ? 13.019 5.404 40.562 1.00 73.00 302 MET A O 1
#